Protein AF-A0A3M0ZIG7-F1 (afdb_monomer_lite)

pLDDT: mean 79.19, std 16.39, range [34.09, 94.62]

Foldseek 3Di:
DDFPDDDPDLDFCLCVDPPDDWDWDWFFDCQKIFIDINLHTRGMDRHGDDDDPDDDDDQWDPPPPIDGNPDDDDDDDDDPHGDDSVVSNVSSVVVVVPPPPPPPVPPDDDDDDDPPPQAALRLVSPPDLALVSLVQLACCQVVNDPGVVCLSSDQVADPRRHNVSSVLSVCVNVPHDHHGDRPSD

Structure (mmCIF, N/CA/C/O backbone):
data_AF-A0A3M0ZIG7-F1
#
_entry.id   AF-A0A3M0ZIG7-F1
#
loop_
_atom_site.group_PDB
_atom_site.id
_atom_site.type_symbol
_atom_site.label_atom_id
_atom_site.label_alt_id
_atom_site.label_comp_id
_atom_site.label_asym_id
_atom_site.label_entity_id
_atom_site.label_seq_id
_atom_site.pdbx_PDB_ins_code
_atom_site.Cartn_x
_atom_site.Cartn_y
_atom_site.Cartn_z
_atom_site.occupancy
_atom_site.B_iso_or_equiv
_atom_site.auth_seq_id
_atom_site.auth_comp_id
_atom_site.auth_asym_id
_atom_site.auth_atom_id
_atom_site.pdbx_PDB_model_num
ATOM 1 N N . MET A 1 1 ? 12.492 3.182 -18.350 1.00 43.75 1 MET A N 1
ATOM 2 C CA . MET A 1 1 ? 13.612 3.215 -17.385 1.00 43.75 1 MET A CA 1
ATOM 3 C C . MET A 1 1 ? 14.474 1.987 -17.621 1.00 43.75 1 MET A C 1
ATOM 5 O O . MET A 1 1 ? 13.914 0.906 -17.740 1.00 43.75 1 MET A O 1
ATOM 9 N N . GLY A 1 2 ? 15.786 2.149 -17.800 1.00 42.22 2 GLY A N 1
ATOM 10 C CA . GLY A 1 2 ? 16.712 1.053 -18.097 1.00 42.22 2 GLY A CA 1
ATOM 11 C C . GLY A 1 2 ? 17.846 1.037 -17.080 1.00 42.22 2 GLY A C 1
ATOM 12 O O . GLY A 1 2 ? 18.428 2.078 -16.788 1.00 42.22 2 GLY A O 1
ATOM 13 N N . VAL A 1 3 ? 18.137 -0.130 -16.5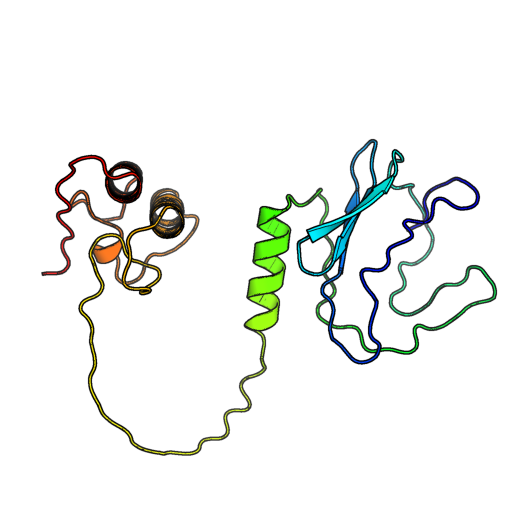15 1.00 47.41 3 VAL A N 1
ATOM 14 C CA . VAL A 1 3 ? 19.322 -0.344 -15.680 1.00 47.41 3 VAL A CA 1
ATOM 15 C C . VAL A 1 3 ? 20.526 -0.599 -16.591 1.00 47.41 3 VAL A C 1
ATOM 17 O O . VAL A 1 3 ? 20.465 -1.425 -17.499 1.00 47.41 3 VAL A O 1
ATOM 20 N N . ASN A 1 4 ? 21.617 0.141 -16.385 1.00 36.69 4 ASN A N 1
ATOM 21 C CA . ASN A 1 4 ? 22.829 0.026 -17.196 1.00 36.69 4 ASN A CA 1
ATOM 22 C C . ASN A 1 4 ? 23.580 -1.280 -16.869 1.00 36.69 4 ASN A C 1
ATOM 24 O O . ASN A 1 4 ? 24.136 -1.437 -15.778 1.00 36.69 4 ASN A O 1
ATOM 28 N N . GLY A 1 5 ? 23.594 -2.207 -17.830 1.00 44.66 5 GLY A N 1
ATOM 29 C CA . GLY A 1 5 ? 24.304 -3.489 -17.784 1.00 44.66 5 GLY A CA 1
ATOM 30 C C . GLY A 1 5 ? 23.528 -4.556 -18.559 1.00 44.66 5 GLY A C 1
ATOM 31 O O . GLY A 1 5 ? 22.351 -4.761 -18.288 1.00 44.66 5 GLY A O 1
ATOM 32 N N . TRP A 1 6 ? 24.168 -5.191 -19.542 1.00 46.41 6 TRP A N 1
ATOM 33 C CA . TRP A 1 6 ? 23.586 -6.089 -20.553 1.00 46.41 6 TRP A CA 1
ATOM 34 C C . TRP A 1 6 ? 22.864 -7.328 -19.970 1.00 46.41 6 TRP A C 1
ATOM 36 O O . TRP A 1 6 ? 23.381 -8.435 -20.032 1.00 46.41 6 TRP A O 1
ATOM 46 N N . ALA A 1 7 ? 21.641 -7.117 -19.468 1.00 55.12 7 ALA A N 1
ATOM 47 C CA . ALA A 1 7 ? 20.722 -8.052 -18.805 1.00 55.12 7 ALA A CA 1
ATOM 48 C C . ALA A 1 7 ? 20.971 -8.267 -17.299 1.00 55.12 7 ALA A C 1
ATOM 50 O O . ALA A 1 7 ? 21.637 -9.203 -16.867 1.00 55.12 7 ALA A O 1
ATOM 51 N N . THR A 1 8 ? 20.326 -7.437 -16.472 1.00 57.31 8 THR A N 1
ATOM 52 C CA . THR A 1 8 ? 19.912 -7.861 -15.124 1.00 57.31 8 THR A CA 1
ATOM 53 C C . THR A 1 8 ? 18.405 -8.060 -15.143 1.00 57.31 8 THR A C 1
ATOM 55 O O . THR A 1 8 ? 17.632 -7.123 -14.982 1.00 57.31 8 THR A O 1
ATOM 58 N N . ASN A 1 9 ? 18.001 -9.295 -15.432 1.00 65.00 9 ASN A N 1
ATOM 59 C CA . ASN A 1 9 ? 16.602 -9.694 -15.427 1.00 65.00 9 ASN A CA 1
ATOM 60 C C . ASN A 1 9 ? 16.242 -10.174 -14.023 1.00 65.00 9 ASN A C 1
ATOM 62 O O . ASN A 1 9 ? 16.934 -11.024 -13.464 1.00 65.00 9 ASN A O 1
ATOM 66 N N . ILE A 1 10 ? 15.140 -9.671 -13.476 1.00 70.44 10 ILE A N 1
ATOM 67 C CA . ILE A 1 10 ? 14.471 -10.354 -12.372 1.00 70.44 10 ILE A CA 1
ATOM 68 C C . ILE A 1 10 ? 13.589 -11.417 -13.023 1.00 70.44 10 ILE A C 1
ATOM 70 O O . ILE A 1 10 ? 12.552 -11.096 -13.597 1.00 70.44 10 ILE A O 1
ATOM 74 N N . ILE A 1 11 ? 14.047 -12.669 -13.010 1.00 76.25 11 ILE A N 1
ATOM 75 C CA . ILE A 1 11 ? 13.269 -13.809 -13.503 1.00 76.25 11 ILE A CA 1
ATOM 76 C C . ILE A 1 11 ? 12.470 -14.352 -12.325 1.00 76.25 11 ILE A C 1
ATOM 78 O O . ILE A 1 11 ? 13.036 -14.650 -11.276 1.00 76.25 11 ILE A O 1
ATOM 82 N N . THR A 1 12 ? 11.158 -14.475 -12.494 1.00 76.44 12 THR A N 1
ATOM 83 C CA . THR A 1 12 ? 10.262 -15.004 -11.469 1.00 76.44 12 THR A CA 1
ATOM 84 C C . THR A 1 12 ? 9.206 -15.901 -12.099 1.00 76.44 12 THR A C 1
ATOM 86 O O . THR A 1 12 ? 8.770 -15.661 -13.224 1.00 76.44 12 THR A O 1
ATOM 89 N N . SER A 1 13 ? 8.786 -16.931 -11.368 1.00 77.69 13 SER A N 1
ATOM 90 C CA . SER A 1 13 ? 7.649 -17.781 -11.725 1.00 77.69 13 SER A CA 1
ATOM 91 C C . SER A 1 13 ? 6.315 -17.233 -11.207 1.00 77.69 13 SER A C 1
ATOM 93 O O . SER A 1 13 ? 5.305 -17.918 -11.314 1.00 77.69 13 SER A O 1
ATOM 95 N N . ALA A 1 14 ? 6.296 -16.026 -10.626 1.00 77.50 14 ALA A N 1
ATOM 96 C CA . ALA A 1 14 ? 5.091 -15.424 -10.052 1.00 77.50 14 ALA A CA 1
ATOM 97 C C . ALA A 1 14 ? 3.966 -15.203 -11.086 1.00 77.50 14 ALA A C 1
ATOM 99 O O . ALA A 1 14 ? 2.792 -15.245 -10.739 1.00 77.50 14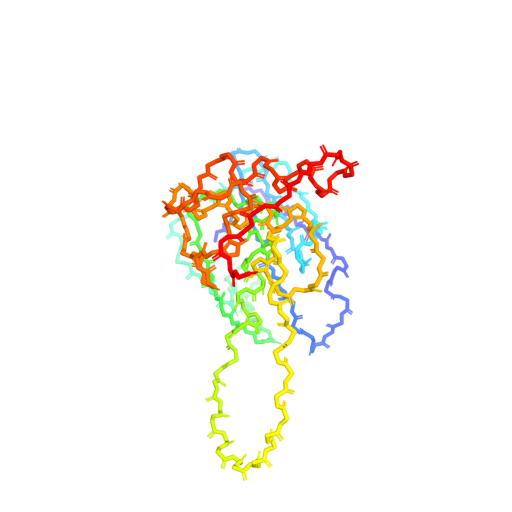 ALA A O 1
ATOM 100 N N . PHE A 1 15 ? 4.311 -15.067 -12.369 1.00 79.00 15 PHE A N 1
ATOM 101 C CA . PHE A 1 15 ? 3.360 -14.957 -13.482 1.00 79.00 15 PHE A CA 1
ATOM 102 C C . PHE A 1 15 ? 3.052 -16.329 -14.101 1.00 79.00 15 PHE A C 1
ATOM 104 O O . PHE A 1 15 ? 3.269 -16.551 -15.291 1.00 79.00 15 PHE A O 1
ATOM 111 N N . ALA A 1 16 ? 2.620 -17.286 -13.280 1.00 73.25 16 ALA A N 1
ATOM 112 C CA . ALA A 1 16 ? 2.474 -18.680 -13.706 1.00 73.25 16 ALA A CA 1
ATOM 113 C C . ALA A 1 16 ? 1.282 -18.928 -14.651 1.00 73.25 16 ALA A C 1
ATOM 115 O O . ALA A 1 16 ? 1.302 -19.900 -15.407 1.00 73.25 16 ALA A O 1
ATOM 116 N N . THR A 1 17 ? 0.259 -18.065 -14.625 1.00 86.44 17 THR A N 1
ATOM 117 C CA . THR A 1 17 ? -1.024 -18.315 -15.296 1.00 86.44 17 THR A CA 1
ATOM 118 C C . THR A 1 17 ? -1.448 -17.120 -16.144 1.00 86.44 17 THR A C 1
ATOM 120 O O . THR A 1 17 ? -1.618 -16.011 -15.646 1.00 86.44 17 THR A O 1
ATOM 123 N N . ALA A 1 18 ? -1.663 -17.343 -17.441 1.00 84.62 18 ALA A N 1
ATOM 124 C CA . ALA A 1 18 ? -2.194 -16.314 -18.332 1.00 84.62 18 ALA A CA 1
ATOM 125 C C . ALA A 1 18 ? -3.681 -16.029 -18.046 1.00 84.62 18 ALA A C 1
ATOM 127 O O . ALA A 1 18 ? -4.437 -16.932 -17.693 1.00 84.62 18 ALA A O 1
ATOM 128 N N . GLY A 1 19 ? -4.105 -14.778 -18.248 1.00 85.62 19 GLY A N 1
ATOM 129 C CA . GLY A 1 19 ? -5.506 -14.361 -18.105 1.00 85.62 19 GLY A CA 1
ATOM 130 C C . GLY A 1 19 ? -5.939 -13.985 -16.685 1.00 85.62 19 GLY A C 1
ATOM 131 O O . GLY A 1 19 ? -7.109 -13.669 -16.488 1.00 85.62 19 GLY A O 1
ATOM 132 N N . LEU A 1 20 ? -5.024 -13.990 -15.711 1.00 89.81 20 LEU A N 1
ATOM 133 C CA . LEU A 1 20 ? -5.265 -13.450 -14.373 1.00 89.81 20 LEU A CA 1
ATOM 134 C C . LEU A 1 20 ? -4.723 -12.023 -14.255 1.00 89.81 20 LEU A C 1
ATOM 136 O O . LEU A 1 20 ? -3.725 -11.672 -14.889 1.00 89.81 20 LEU A O 1
ATOM 140 N N . TRP A 1 21 ? -5.382 -11.215 -13.426 1.00 89.62 21 TRP A N 1
ATOM 141 C CA . TRP A 1 21 ? -4.850 -9.927 -12.998 1.00 89.62 21 TRP A CA 1
ATOM 142 C C . TRP A 1 21 ? -3.779 -10.141 -11.937 1.00 89.62 21 TRP A C 1
ATOM 144 O O . TRP A 1 21 ? -3.981 -10.903 -10.995 1.00 89.62 21 TRP A O 1
ATOM 154 N N . TYR A 1 22 ? -2.663 -9.442 -12.105 1.00 90.75 22 TYR A N 1
ATOM 155 C CA . TYR A 1 22 ? -1.559 -9.415 -11.158 1.00 90.75 22 TYR A CA 1
ATOM 156 C C . TYR A 1 22 ? -1.256 -7.969 -10.815 1.00 90.75 22 TYR A C 1
ATOM 158 O O . TYR A 1 22 ? -1.108 -7.138 -11.715 1.00 90.75 22 TYR A O 1
ATOM 166 N N . HIS A 1 23 ? -1.090 -7.679 -9.531 1.00 92.19 23 HIS A N 1
ATOM 167 C CA . HIS A 1 23 ? -0.502 -6.414 -9.129 1.00 92.19 23 HIS A CA 1
ATOM 168 C C . HIS A 1 23 ? 1.022 -6.525 -9.201 1.00 92.19 23 HIS A C 1
ATOM 170 O O . HIS A 1 23 ? 1.618 -7.419 -8.598 1.00 92.19 23 HIS A O 1
ATOM 176 N N . VAL A 1 24 ? 1.673 -5.584 -9.887 1.00 92.56 24 VAL A N 1
ATOM 177 C CA . VAL A 1 24 ? 3.129 -5.576 -10.062 1.00 92.56 24 VAL A CA 1
ATOM 178 C C . VAL A 1 24 ? 3.711 -4.251 -9.594 1.00 92.56 24 VAL A C 1
ATOM 180 O O . VAL A 1 24 ? 3.347 -3.198 -10.108 1.00 92.56 24 VAL A O 1
ATOM 183 N N . ALA A 1 25 ? 4.679 -4.306 -8.677 1.00 93.38 25 ALA A N 1
ATOM 184 C CA . ALA A 1 25 ? 5.431 -3.132 -8.242 1.00 93.38 25 ALA A CA 1
ATOM 185 C C . ALA A 1 25 ? 6.940 -3.336 -8.405 1.00 93.38 25 ALA A C 1
ATOM 187 O O . ALA A 1 25 ? 7.506 -4.345 -7.983 1.00 93.38 25 ALA A O 1
ATOM 188 N N . LEU A 1 26 ? 7.603 -2.338 -8.989 1.00 92.44 26 LEU A N 1
ATOM 189 C CA . LEU A 1 26 ? 9.058 -2.235 -9.040 1.00 92.44 26 LEU A CA 1
ATOM 190 C C . LEU A 1 26 ? 9.510 -1.127 -8.092 1.00 92.44 26 LEU A C 1
ATOM 192 O O . LEU A 1 26 ? 9.154 0.034 -8.275 1.00 92.44 26 LEU A O 1
ATOM 196 N N . VAL A 1 27 ? 10.321 -1.485 -7.101 1.00 93.31 27 VAL A N 1
ATOM 197 C CA . VAL A 1 27 ? 10.840 -0.554 -6.096 1.00 93.31 27 VAL A CA 1
ATOM 198 C C . VAL A 1 27 ? 12.339 -0.396 -6.285 1.00 93.31 27 VAL A C 1
ATOM 200 O O . VAL A 1 27 ? 13.097 -1.357 -6.152 1.00 93.31 27 VAL A O 1
ATOM 203 N N . GLY A 1 28 ? 12.765 0.821 -6.612 1.00 91.06 28 GLY A N 1
ATOM 204 C CA . GLY A 1 28 ? 14.168 1.179 -6.783 1.00 91.06 28 GLY A CA 1
ATOM 205 C C . GLY A 1 28 ? 14.725 1.929 -5.578 1.00 91.06 28 GLY A C 1
ATOM 206 O O . GLY A 1 28 ? 14.094 2.850 -5.070 1.00 91.06 28 GLY A O 1
ATOM 207 N N . SER A 1 29 ? 15.935 1.570 -5.161 1.00 85.38 29 SER A N 1
ATOM 208 C CA . SER A 1 29 ? 16.752 2.312 -4.203 1.00 85.38 29 SER A CA 1
ATOM 209 C C . SER A 1 29 ? 18.089 2.719 -4.838 1.00 85.38 29 SER A C 1
ATOM 211 O O . SER A 1 29 ? 18.367 2.422 -6.003 1.00 85.38 29 SER A O 1
ATOM 213 N N . ALA A 1 30 ? 18.950 3.376 -4.057 1.00 85.00 30 ALA A N 1
ATOM 214 C CA . ALA A 1 30 ? 20.297 3.742 -4.489 1.00 85.00 30 ALA A CA 1
ATOM 215 C C . ALA A 1 30 ? 21.196 2.531 -4.804 1.00 85.00 30 ALA A C 1
ATOM 217 O O . ALA A 1 30 ? 22.240 2.701 -5.427 1.00 85.00 30 ALA A O 1
ATOM 218 N N . THR A 1 31 ? 20.829 1.321 -4.370 1.00 86.38 31 THR A N 1
ATOM 219 C CA . THR A 1 31 ? 21.665 0.120 -4.527 1.00 86.38 31 THR A CA 1
ATOM 220 C C . THR A 1 31 ? 20.907 -1.113 -4.998 1.00 86.38 31 THR A C 1
ATOM 222 O O . THR A 1 31 ? 21.547 -2.080 -5.403 1.00 86.38 31 THR A O 1
ATOM 225 N N . THR A 1 32 ? 19.574 -1.109 -4.971 1.00 88.94 32 THR A N 1
ATOM 226 C CA . THR A 1 32 ? 18.761 -2.289 -5.289 1.00 88.94 32 THR A CA 1
ATOM 227 C C . THR A 1 32 ? 17.530 -1.954 -6.121 1.00 88.94 32 THR A C 1
ATOM 229 O O . THR A 1 32 ? 16.966 -0.868 -6.015 1.00 88.94 32 THR A O 1
ATOM 232 N N . VAL A 1 33 ? 17.077 -2.929 -6.909 1.00 90.31 33 VAL A N 1
ATOM 233 C CA . VAL A 1 33 ? 15.741 -2.941 -7.518 1.00 90.31 33 VAL A CA 1
ATOM 234 C C . VAL A 1 33 ? 15.038 -4.211 -7.072 1.00 90.31 33 VAL A C 1
ATOM 236 O O . VAL A 1 33 ? 15.595 -5.302 -7.200 1.00 90.31 33 VAL A O 1
ATOM 239 N N . GLN A 1 34 ? 13.827 -4.070 -6.551 1.00 91.56 34 GLN A N 1
ATOM 240 C CA . GLN A 1 34 ? 12.987 -5.153 -6.054 1.00 91.56 34 GLN A CA 1
ATOM 241 C C . GLN A 1 34 ? 11.708 -5.245 -6.886 1.00 91.56 34 GLN A C 1
ATOM 243 O O . GLN A 1 34 ? 11.121 -4.223 -7.232 1.00 91.56 34 GLN A O 1
ATOM 248 N N . LEU A 1 35 ? 11.282 -6.468 -7.190 1.00 91.94 35 LEU A N 1
ATOM 249 C CA . LEU A 1 35 ? 10.020 -6.775 -7.855 1.00 91.94 35 LEU A CA 1
ATOM 250 C C . LEU A 1 35 ? 9.071 -7.400 -6.840 1.00 91.94 35 LEU A C 1
ATOM 252 O O . LEU A 1 35 ? 9.405 -8.417 -6.231 1.00 91.94 35 LEU A O 1
ATOM 256 N N . TYR A 1 36 ? 7.883 -6.829 -6.718 1.00 91.06 36 TYR A N 1
ATOM 257 C CA . TYR A 1 36 ? 6.782 -7.370 -5.941 1.00 91.06 36 TYR A CA 1
ATOM 258 C C . TYR A 1 36 ? 5.657 -7.793 -6.882 1.00 91.06 36 TYR A C 1
ATOM 260 O O . TYR A 1 36 ? 5.320 -7.052 -7.807 1.00 91.06 36 TYR A O 1
ATOM 268 N N . VAL A 1 37 ? 5.082 -8.967 -6.630 1.00 92.06 37 VAL A N 1
ATOM 269 C CA . VAL A 1 37 ? 3.893 -9.482 -7.321 1.00 92.06 37 VAL A CA 1
ATOM 270 C C . VAL A 1 37 ? 2.856 -9.815 -6.258 1.00 92.06 37 VAL A C 1
ATOM 272 O O . VAL A 1 37 ? 3.180 -10.490 -5.282 1.00 92.06 37 VAL A O 1
ATOM 275 N N . ASP A 1 38 ? 1.655 -9.256 -6.396 1.00 90.75 38 ASP A N 1
ATOM 276 C CA . ASP A 1 38 ? 0.550 -9.377 -5.433 1.00 90.75 38 ASP A CA 1
ATOM 277 C C . ASP A 1 38 ? 0.970 -9.053 -3.985 1.00 90.75 38 ASP A C 1
ATOM 279 O O . ASP A 1 38 ? 0.557 -9.681 -3.014 1.00 90.75 38 ASP A O 1
ATOM 283 N N . GLY A 1 39 ? 1.858 -8.063 -3.844 1.00 88.69 39 GLY A N 1
ATOM 284 C CA . GLY A 1 39 ? 2.363 -7.573 -2.558 1.00 88.69 39 GLY A CA 1
ATOM 285 C C . GLY A 1 39 ? 3.519 -8.385 -1.963 1.00 88.69 39 GLY A C 1
ATOM 286 O O . GLY A 1 39 ? 4.165 -7.916 -1.027 1.00 88.69 39 GLY A O 1
ATOM 287 N N . ALA A 1 40 ? 3.850 -9.553 -2.519 1.00 89.50 40 ALA A N 1
ATOM 288 C CA . ALA A 1 40 ? 4.971 -10.378 -2.074 1.00 89.50 40 ALA A CA 1
ATOM 289 C C . ALA A 1 40 ? 6.243 -10.100 -2.891 1.00 89.50 40 ALA A C 1
ATOM 291 O O . ALA A 1 40 ? 6.185 -9.904 -4.105 1.00 89.50 40 ALA A O 1
ATOM 292 N N . LEU A 1 41 ? 7.415 -10.110 -2.242 1.00 90.94 41 LEU A N 1
ATOM 293 C CA . LEU A 1 41 ? 8.702 -9.948 -2.926 1.00 90.94 41 LEU A CA 1
ATOM 294 C C . LEU A 1 41 ? 8.969 -11.161 -3.831 1.00 90.94 41 LEU A C 1
ATOM 296 O O . LEU A 1 41 ? 9.233 -12.260 -3.351 1.00 90.94 41 LEU A O 1
ATOM 300 N N . ALA A 1 42 ? 8.943 -10.941 -5.142 1.00 90.75 42 ALA A N 1
ATOM 301 C CA . ALA A 1 42 ? 9.138 -11.968 -6.160 1.00 90.75 42 ALA A CA 1
ATOM 302 C C . ALA A 1 42 ? 10.601 -12.085 -6.621 1.00 90.75 42 ALA A C 1
ATOM 304 O O . ALA A 1 42 ? 10.991 -13.111 -7.179 1.00 90.75 42 ALA A O 1
ATOM 305 N N . GLY A 1 43 ? 11.413 -11.045 -6.408 1.00 89.00 43 GLY A N 1
ATOM 306 C CA . GLY A 1 43 ? 12.842 -11.064 -6.713 1.00 89.00 43 GLY A CA 1
ATOM 307 C C . GLY A 1 43 ? 13.522 -9.709 -6.525 1.00 89.00 43 GLY A C 1
ATOM 308 O O . GLY A 1 43 ? 12.867 -8.686 -6.328 1.00 89.00 43 GLY A O 1
ATOM 309 N N . SER A 1 44 ? 14.855 -9.690 -6.572 1.00 90.38 44 SER A N 1
ATOM 310 C CA . SER A 1 44 ? 15.632 -8.454 -6.434 1.00 90.38 44 SER A CA 1
ATOM 311 C C . SER A 1 44 ? 16.974 -8.513 -7.159 1.00 90.38 44 SER A C 1
ATOM 313 O O . SER A 1 44 ? 17.496 -9.588 -7.451 1.00 90.38 44 SER A O 1
ATOM 315 N N . THR A 1 45 ? 17.543 -7.341 -7.434 1.00 89.12 45 THR A N 1
ATOM 316 C CA . THR A 1 45 ? 18.909 -7.180 -7.942 1.00 89.12 45 THR A CA 1
ATOM 317 C C .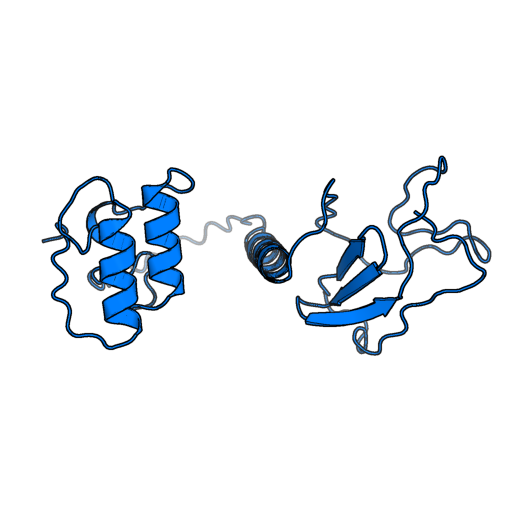 THR A 1 45 ? 19.679 -6.187 -7.079 1.00 89.12 45 THR A C 1
ATOM 319 O O . THR A 1 45 ? 19.102 -5.244 -6.538 1.00 89.12 45 THR A O 1
ATOM 322 N N . GLY A 1 46 ? 20.997 -6.371 -6.984 1.00 87.44 46 GLY A N 1
ATOM 323 C CA . GLY A 1 46 ? 21.919 -5.446 -6.316 1.00 87.44 46 GLY A CA 1
ATOM 324 C C . GLY A 1 46 ? 22.371 -4.287 -7.207 1.00 87.44 46 GLY A C 1
ATOM 325 O O . GLY A 1 46 ? 23.565 -3.999 -7.270 1.00 87.44 46 GLY A O 1
ATOM 326 N N . ARG A 1 47 ? 21.456 -3.682 -7.974 1.00 80.31 47 ARG A N 1
ATOM 327 C CA . ARG A 1 47 ? 21.743 -2.513 -8.819 1.00 80.31 47 ARG A CA 1
ATOM 328 C C . ARG A 1 47 ? 20.761 -1.386 -8.551 1.00 80.31 47 ARG A C 1
ATOM 330 O O . ARG A 1 47 ? 19.599 -1.637 -8.266 1.00 80.31 47 ARG A O 1
ATOM 337 N N . ALA A 1 48 ? 21.234 -0.154 -8.706 1.00 81.69 48 ALA A N 1
ATOM 338 C CA . ALA A 1 48 ? 20.401 1.041 -8.680 1.00 81.69 48 ALA A CA 1
ATOM 339 C C . ALA A 1 48 ? 19.600 1.203 -9.982 1.00 81.69 48 ALA A C 1
ATOM 341 O O . ALA A 1 48 ? 20.023 0.741 -11.048 1.00 81.69 48 ALA A O 1
ATOM 342 N N . VAL A 1 49 ? 18.489 1.939 -9.912 1.00 79.19 49 VAL A N 1
ATOM 343 C CA . VAL A 1 49 ? 17.775 2.400 -11.111 1.00 79.19 49 VAL A CA 1
ATOM 344 C C . VAL A 1 49 ? 18.647 3.415 -11.855 1.00 79.19 49 VAL A C 1
ATOM 346 O O . VAL A 1 49 ? 19.094 4.405 -11.282 1.00 79.19 49 VAL A O 1
ATOM 349 N N . GLY A 1 50 ? 18.906 3.160 -13.139 1.00 75.94 50 GLY A N 1
ATOM 350 C CA . GLY A 1 50 ? 19.646 4.081 -14.002 1.00 75.94 50 GLY A CA 1
ATOM 351 C C . GLY A 1 50 ? 18.783 5.250 -14.481 1.00 75.94 50 GLY A C 1
ATOM 352 O O . GLY A 1 50 ? 17.565 5.124 -14.624 1.00 75.94 50 GLY A O 1
ATOM 353 N N . THR A 1 51 ? 19.417 6.382 -14.779 1.00 79.94 51 THR A N 1
ATOM 354 C CA . THR A 1 51 ? 18.752 7.520 -15.422 1.00 79.94 51 THR A CA 1
ATOM 355 C C . THR A 1 51 ? 18.647 7.303 -16.932 1.00 79.94 51 THR A C 1
ATOM 357 O O . THR A 1 51 ? 19.495 6.664 -17.556 1.00 79.94 51 THR A O 1
ATOM 360 N N . SER A 1 52 ? 17.581 7.819 -17.541 1.00 81.06 52 SER A N 1
ATOM 361 C CA . SER A 1 52 ? 17.382 7.776 -18.990 1.00 81.06 52 SER A CA 1
ATOM 362 C C . SER A 1 52 ? 16.575 8.989 -19.437 1.00 81.06 52 SER A C 1
ATOM 364 O O . SER A 1 52 ? 15.608 9.356 -18.778 1.00 81.06 52 SER A O 1
ATOM 366 N N . SER A 1 53 ? 16.959 9.587 -20.564 1.00 85.38 53 SER A N 1
ATOM 367 C CA . SER A 1 53 ? 16.197 10.640 -21.247 1.00 85.38 53 SER A CA 1
ATOM 368 C C . SER A 1 53 ? 15.197 10.085 -22.268 1.00 85.38 53 SER A C 1
ATOM 370 O O . SER A 1 53 ? 14.505 10.850 -22.938 1.00 85.38 53 SER A O 1
ATOM 372 N N . ALA A 1 54 ? 15.127 8.759 -22.423 1.00 84.06 54 ALA A N 1
ATOM 373 C CA . ALA A 1 54 ? 14.186 8.135 -23.339 1.00 84.06 54 ALA A CA 1
ATOM 374 C C . ALA A 1 54 ? 12.737 8.338 -22.851 1.00 84.06 54 ALA A C 1
ATOM 376 O O . ALA A 1 54 ? 12.495 8.289 -21.641 1.00 84.06 54 ALA A O 1
ATOM 377 N N . PRO A 1 55 ? 11.761 8.495 -23.767 1.00 85.25 55 PRO A N 1
ATOM 378 C CA . PRO A 1 55 ? 10.355 8.588 -23.396 1.00 85.25 55 PRO A CA 1
ATOM 379 C C . PRO A 1 55 ? 9.913 7.400 -22.535 1.00 85.25 55 PRO A C 1
ATOM 381 O O . PRO A 1 55 ? 10.227 6.247 -22.852 1.00 85.25 55 PRO A O 1
ATOM 384 N N . PHE A 1 56 ? 9.159 7.676 -21.469 1.00 84.88 56 PHE A N 1
ATOM 385 C CA . PHE A 1 56 ? 8.494 6.634 -20.692 1.00 84.88 56 PHE A CA 1
ATOM 386 C C . PHE A 1 56 ? 7.381 6.003 -21.532 1.00 84.88 56 PHE A C 1
ATOM 388 O O . PHE A 1 56 ? 6.636 6.699 -22.221 1.00 84.88 56 PHE A O 1
ATOM 395 N N . ARG A 1 57 ? 7.304 4.673 -21.519 1.00 87.00 57 ARG A N 1
ATOM 396 C CA . ARG A 1 57 ? 6.368 3.892 -22.332 1.00 87.00 57 ARG A CA 1
ATOM 397 C C . ARG A 1 57 ? 5.750 2.812 -21.462 1.00 87.00 57 ARG A C 1
ATOM 399 O O . ARG A 1 57 ? 6.449 2.201 -20.657 1.00 87.00 57 ARG A O 1
ATOM 406 N N . ILE A 1 58 ? 4.463 2.570 -21.672 1.00 90.31 58 ILE A N 1
ATOM 407 C CA . ILE A 1 58 ? 3.682 1.517 -21.022 1.00 90.31 58 ILE A CA 1
ATOM 408 C C . ILE A 1 58 ? 3.214 0.560 -22.121 1.00 90.31 58 ILE A C 1
ATOM 410 O O . ILE A 1 58 ? 2.869 1.001 -23.217 1.00 90.31 58 ILE A O 1
ATOM 414 N N . GLY A 1 59 ? 3.252 -0.747 -21.856 1.00 90.44 59 GLY A N 1
ATOM 415 C CA . GLY A 1 59 ? 2.753 -1.765 -22.786 1.00 90.44 59 GLY A CA 1
ATOM 416 C C . GLY A 1 59 ? 3.595 -1.981 -24.049 1.00 90.44 59 GLY A C 1
ATOM 417 O O . GLY A 1 59 ? 3.172 -2.713 -24.938 1.00 90.44 59 GLY A O 1
ATOM 418 N N . MET A 1 60 ? 4.784 -1.382 -24.157 1.00 86.19 60 MET A N 1
ATOM 419 C CA . MET A 1 60 ? 5.721 -1.653 -25.250 1.00 86.19 60 MET A CA 1
ATOM 420 C C . MET A 1 60 ? 7.173 -1.422 -24.829 1.00 86.19 60 MET A C 1
ATOM 422 O O . MET A 1 60 ? 7.466 -0.566 -23.992 1.00 86.19 60 MET A O 1
ATOM 426 N N . THR A 1 61 ? 8.095 -2.128 -25.475 1.00 80.94 61 THR A N 1
ATOM 427 C CA . THR A 1 61 ? 9.535 -1.845 -25.421 1.00 80.94 61 THR A CA 1
ATOM 428 C C . THR A 1 61 ? 10.046 -1.488 -26.811 1.00 80.94 61 THR A C 1
ATOM 430 O O . THR A 1 61 ? 9.459 -1.905 -27.798 1.00 80.94 61 THR A O 1
ATOM 433 N N . THR A 1 62 ? 11.129 -0.714 -26.912 1.00 76.88 62 THR A N 1
ATOM 434 C CA . THR A 1 62 ? 11.883 -0.515 -28.168 1.00 76.88 62 THR A CA 1
ATOM 435 C C . THR A 1 62 ? 13.137 -1.389 -28.230 1.00 76.88 62 THR A C 1
ATOM 437 O O . THR A 1 62 ? 13.784 -1.474 -29.270 1.00 76.88 62 THR A O 1
ATOM 440 N N . ASN A 1 63 ? 13.489 -2.040 -27.118 1.00 69.12 63 ASN A N 1
ATOM 441 C CA . ASN A 1 63 ? 14.577 -3.010 -27.068 1.00 69.12 63 ASN A CA 1
ATOM 442 C C . ASN A 1 63 ? 14.119 -4.339 -27.688 1.00 69.12 63 ASN A C 1
ATOM 444 O O . ASN A 1 63 ? 12.925 -4.629 -27.723 1.00 69.12 63 ASN A O 1
ATOM 448 N N . TYR A 1 64 ? 15.067 -5.152 -28.162 1.00 67.06 64 TYR A N 1
ATOM 449 C CA . TYR A 1 64 ? 14.809 -6.500 -28.694 1.00 67.06 64 TYR A CA 1
ATOM 450 C C . TYR A 1 64 ? 13.744 -6.568 -29.807 1.00 67.06 64 TYR A C 1
ATOM 452 O O . TYR A 1 64 ? 12.954 -7.505 -29.860 1.00 67.06 64 TYR A O 1
ATOM 460 N N . GLY A 1 65 ? 13.715 -5.580 -30.706 1.00 70.88 65 GLY A N 1
ATOM 461 C CA . GLY A 1 65 ? 12.839 -5.614 -31.884 1.00 70.88 65 GLY A CA 1
ATOM 462 C C . GLY A 1 65 ? 11.433 -5.047 -31.681 1.00 70.88 65 GLY A C 1
ATOM 463 O O . GLY A 1 65 ? 10.629 -5.124 -32.601 1.00 70.88 65 GLY A O 1
ATOM 464 N N . GLY A 1 66 ? 11.143 -4.420 -30.537 1.00 69.75 66 GLY A N 1
ATOM 465 C CA . GLY A 1 66 ? 9.972 -3.550 -30.436 1.00 69.75 66 GLY A CA 1
ATOM 466 C C . GLY A 1 66 ? 8.656 -4.268 -30.126 1.00 69.75 66 GLY A C 1
ATOM 467 O O . GLY A 1 66 ? 7.687 -4.100 -30.862 1.00 69.75 66 GLY A O 1
ATOM 468 N N . THR A 1 67 ? 8.604 -5.101 -29.086 1.00 81.62 67 THR A N 1
ATOM 469 C CA . THR A 1 67 ? 7.411 -5.907 -28.784 1.00 81.62 67 THR A CA 1
ATOM 470 C C . THR A 1 67 ? 6.387 -5.156 -27.930 1.00 81.62 67 THR A C 1
ATOM 472 O O . THR A 1 67 ? 6.724 -4.502 -26.937 1.00 81.62 67 THR A O 1
ATOM 475 N N . ALA A 1 68 ? 5.115 -5.262 -28.323 1.00 86.94 68 ALA A N 1
ATOM 476 C CA . ALA A 1 68 ? 3.976 -4.824 -27.523 1.00 86.94 68 ALA A CA 1
ATOM 477 C C . ALA A 1 68 ? 3.597 -5.899 -26.494 1.00 86.94 68 ALA A C 1
ATOM 479 O O . ALA A 1 68 ? 3.775 -7.093 -26.737 1.00 86.94 68 ALA A O 1
ATOM 480 N N . PHE A 1 69 ? 3.067 -5.472 -25.351 1.00 87.62 69 PHE A N 1
ATOM 481 C CA . PHE A 1 69 ? 2.557 -6.358 -24.314 1.00 87.62 69 PHE A CA 1
ATOM 482 C C . PHE A 1 69 ? 1.192 -6.926 -24.738 1.00 87.62 69 PHE A C 1
ATOM 484 O O . PHE A 1 69 ? 0.258 -6.149 -24.942 1.00 87.62 69 PHE A O 1
ATOM 491 N N . PRO A 1 70 ? 1.043 -8.256 -24.878 1.00 87.56 70 PRO A N 1
ATOM 492 C CA . PRO A 1 70 ? -0.204 -8.878 -25.317 1.00 87.56 70 PRO A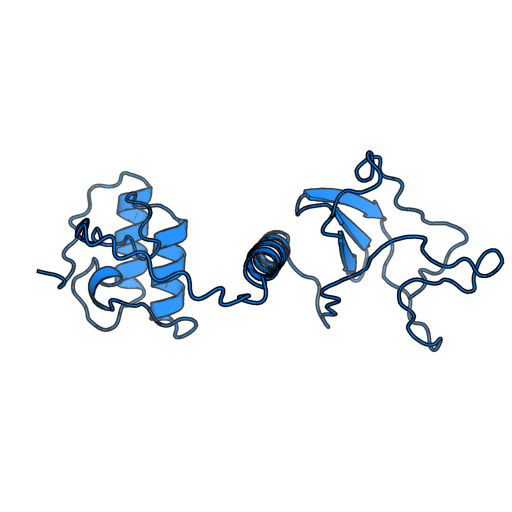 CA 1
ATOM 493 C C . PRO A 1 70 ? -1.155 -9.107 -24.128 1.00 87.56 70 PRO A C 1
ATOM 495 O O . PRO A 1 70 ? -1.541 -10.238 -23.841 1.00 87.56 70 PRO A O 1
ATOM 498 N N . GLY A 1 71 ? -1.500 -8.042 -23.404 1.00 89.25 71 GLY A N 1
ATOM 499 C CA . GLY A 1 71 ? -2.349 -8.107 -22.215 1.00 89.25 71 GLY A CA 1
ATOM 500 C C . GLY A 1 71 ? -2.977 -6.762 -21.858 1.00 89.25 71 GLY A C 1
ATOM 501 O O . GLY A 1 71 ? -2.773 -5.765 -22.550 1.00 89.25 71 GLY A O 1
ATOM 502 N N . LEU A 1 72 ? -3.753 -6.751 -20.775 1.00 91.12 72 LEU A N 1
ATOM 503 C CA . LEU A 1 72 ? -4.375 -5.543 -20.234 1.00 91.12 72 LEU A CA 1
ATOM 504 C C . LEU A 1 72 ? -3.479 -4.926 -19.155 1.00 91.12 72 LEU A C 1
ATOM 506 O O . LEU A 1 72 ? -2.765 -5.637 -18.449 1.00 91.12 72 LEU A O 1
ATOM 510 N N . ILE A 1 73 ? -3.505 -3.599 -19.058 1.00 91.75 73 ILE A N 1
ATOM 511 C CA . ILE A 1 73 ? -2.800 -2.816 -18.040 1.00 91.75 73 ILE A CA 1
ATOM 512 C C . ILE A 1 73 ? -3.811 -1.819 -17.489 1.00 91.75 73 ILE A C 1
ATOM 514 O O . ILE A 1 73 ? -4.496 -1.168 -18.278 1.00 91.75 73 ILE A O 1
ATOM 518 N N . ASP A 1 74 ? -3.875 -1.699 -16.169 1.00 91.69 74 ASP A N 1
ATOM 519 C CA . ASP A 1 74 ? -4.744 -0.751 -15.476 1.00 91.69 74 ASP A CA 1
ATOM 520 C C . ASP A 1 74 ? -4.018 -0.139 -14.264 1.00 91.69 74 ASP A C 1
ATOM 522 O O . ASP A 1 74 ? -2.976 -0.657 -13.852 1.00 91.69 74 ASP A O 1
ATOM 526 N N . ASP A 1 75 ? -4.537 0.981 -13.752 1.00 90.94 75 ASP A N 1
ATOM 527 C CA . ASP A 1 75 ? -4.097 1.670 -12.524 1.00 90.94 75 ASP A CA 1
ATOM 528 C C . ASP A 1 75 ? -2.578 1.912 -12.405 1.00 90.94 75 ASP A C 1
ATOM 530 O O . ASP A 1 75 ? -1.924 1.619 -11.401 1.00 90.94 75 ASP A O 1
ATOM 534 N N . VAL A 1 76 ? -1.977 2.492 -13.449 1.00 91.12 76 VAL A N 1
ATOM 535 C CA . VAL A 1 76 ? -0.534 2.775 -13.458 1.00 91.12 76 VAL A CA 1
ATOM 536 C C . VAL A 1 76 ? -0.193 3.962 -12.555 1.00 91.12 76 VAL A C 1
ATOM 538 O O . VAL A 1 76 ? -0.556 5.103 -12.839 1.00 91.12 76 VAL A O 1
ATOM 541 N N . MET A 1 77 ? 0.600 3.698 -11.515 1.00 92.19 77 MET A N 1
ATOM 542 C CA . MET A 1 77 ? 1.091 4.702 -10.566 1.00 92.19 77 MET A CA 1
ATOM 543 C C . MET A 1 77 ? 2.620 4.832 -10.614 1.00 92.19 77 MET A C 1
ATOM 545 O O . MET A 1 77 ? 3.338 3.862 -10.866 1.00 92.19 77 MET A O 1
ATOM 549 N N . MET A 1 78 ? 3.137 6.035 -10.346 1.00 91.25 78 MET A N 1
ATOM 550 C CA . MET A 1 78 ? 4.575 6.298 -10.225 1.00 91.25 78 MET A CA 1
ATOM 551 C C . MET A 1 78 ? 4.852 7.182 -9.011 1.00 91.25 78 MET A C 1
ATOM 553 O O . MET A 1 78 ? 4.177 8.187 -8.803 1.00 91.25 78 MET A O 1
ATOM 557 N N . PHE A 1 79 ? 5.872 6.814 -8.239 1.00 91.81 79 PHE A N 1
ATOM 558 C CA . PHE A 1 79 ? 6.263 7.494 -7.007 1.00 91.81 79 PHE A CA 1
ATOM 559 C C . PHE A 1 79 ? 7.705 7.995 -7.117 1.00 91.81 79 PHE A C 1
ATOM 561 O O . PHE A 1 79 ? 8.546 7.360 -7.754 1.00 91.81 79 PHE A O 1
ATOM 568 N N . ASP A 1 80 ? 7.996 9.125 -6.478 1.00 92.12 80 ASP A N 1
ATOM 569 C CA . ASP A 1 80 ? 9.329 9.741 -6.406 1.00 92.12 80 ASP A CA 1
ATOM 570 C C . ASP A 1 80 ? 10.204 9.162 -5.279 1.00 92.12 80 ASP A C 1
ATOM 572 O O . ASP A 1 80 ? 11.335 9.598 -5.058 1.00 92.12 80 ASP A O 1
ATOM 576 N N . ARG A 1 81 ? 9.693 8.145 -4.580 1.00 91.12 81 ARG A N 1
ATOM 577 C CA . ARG A 1 81 ? 10.343 7.460 -3.464 1.00 91.12 81 ARG A CA 1
ATOM 578 C C . ARG A 1 81 ? 10.149 5.952 -3.545 1.00 91.12 81 ARG A C 1
ATOM 580 O O . ARG A 1 81 ? 9.209 5.457 -4.165 1.00 91.12 81 ARG A O 1
ATOM 587 N N . ALA A 1 82 ? 11.008 5.221 -2.842 1.00 90.44 82 ALA A N 1
ATOM 588 C CA . ALA A 1 82 ? 10.812 3.795 -2.624 1.00 90.44 82 ALA A CA 1
ATOM 589 C C . ALA A 1 82 ? 9.618 3.567 -1.682 1.00 90.44 82 ALA A C 1
ATOM 591 O O . ALA A 1 82 ? 9.598 4.095 -0.567 1.00 90.44 82 ALA A O 1
ATOM 592 N N . LEU A 1 83 ? 8.635 2.783 -2.129 1.00 91.81 83 LEU A N 1
ATOM 593 C CA . LEU A 1 83 ? 7.540 2.325 -1.276 1.00 91.81 83 LEU A CA 1
ATOM 594 C C . LEU A 1 83 ? 7.989 1.145 -0.412 1.00 91.81 83 LEU A C 1
ATOM 596 O O . LEU A 1 83 ? 8.708 0.254 -0.866 1.00 91.81 83 LEU A O 1
ATOM 600 N N . SER A 1 84 ? 7.533 1.131 0.834 1.00 90.88 84 SER A N 1
ATOM 601 C CA . SER A 1 84 ? 7.666 -0.017 1.727 1.00 90.88 84 SER A CA 1
ATOM 602 C C . SER A 1 84 ? 6.670 -1.129 1.360 1.00 90.88 84 SER A C 1
ATOM 604 O O . SER A 1 84 ? 5.626 -0.847 0.767 1.00 90.88 84 SER A O 1
ATOM 606 N N . PRO A 1 85 ? 6.912 -2.388 1.772 1.00 86.69 85 PRO A N 1
ATOM 607 C CA . PRO A 1 85 ? 5.969 -3.486 1.535 1.00 86.69 85 PRO A CA 1
ATOM 608 C C . PRO A 1 85 ? 4.545 -3.206 2.047 1.00 86.69 85 PRO A C 1
ATOM 610 O O . PRO A 1 85 ? 3.569 -3.605 1.420 1.00 86.69 85 PRO A O 1
ATOM 613 N N . PHE A 1 86 ? 4.411 -2.471 3.156 1.00 85.56 86 PHE A N 1
ATOM 614 C CA . PHE A 1 86 ? 3.111 -2.090 3.718 1.00 85.56 86 PHE A CA 1
ATOM 615 C C . PHE A 1 86 ? 2.363 -1.064 2.858 1.00 85.56 86 PHE A C 1
ATOM 617 O O . PHE A 1 86 ? 1.138 -1.108 2.748 1.00 85.56 86 PHE A O 1
ATOM 624 N N . GLU A 1 87 ? 3.090 -0.142 2.232 1.00 88.69 87 GLU A N 1
ATOM 625 C CA . GLU A 1 87 ? 2.503 0.839 1.316 1.00 88.69 87 GLU A CA 1
ATOM 626 C C . GLU A 1 87 ? 2.075 0.171 0.012 1.00 88.69 87 GLU A C 1
ATOM 628 O O . GLU A 1 87 ? 0.995 0.460 -0.487 1.00 88.69 87 GLU A O 1
ATOM 633 N N . ILE A 1 88 ? 2.857 -0.795 -0.479 1.00 88.44 88 ILE A N 1
ATOM 634 C CA . ILE A 1 88 ? 2.477 -1.624 -1.630 1.00 88.44 88 ILE A CA 1
ATOM 635 C C . ILE A 1 88 ? 1.174 -2.381 -1.336 1.00 88.44 88 ILE A C 1
ATOM 637 O O . ILE A 1 88 ? 0.266 -2.380 -2.161 1.00 88.44 88 ILE A O 1
ATOM 641 N N . ALA A 1 89 ? 1.045 -2.977 -0.147 1.00 86.06 89 ALA A N 1
ATOM 642 C CA . ALA A 1 89 ? -0.189 -3.648 0.261 1.00 86.06 89 ALA A CA 1
ATOM 643 C C . ALA A 1 89 ? -1.394 -2.691 0.320 1.00 86.06 89 ALA A C 1
ATOM 645 O O . ALA A 1 89 ? -2.501 -3.073 -0.052 1.00 86.06 89 ALA A O 1
ATOM 646 N N . SER A 1 90 ? -1.175 -1.442 0.746 1.00 85.81 90 SER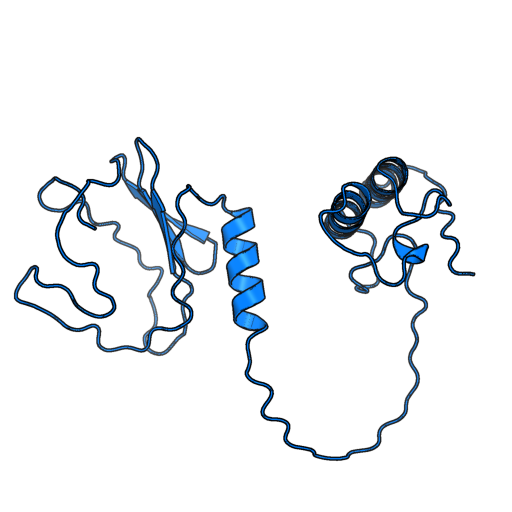 A N 1
ATOM 647 C CA . SER A 1 90 ? -2.226 -0.415 0.766 1.00 85.81 90 SER A CA 1
ATOM 648 C C . SER A 1 90 ? -2.695 -0.051 -0.648 1.00 85.81 90 SER A C 1
ATOM 650 O O . SER A 1 90 ? -3.896 0.011 -0.882 1.00 85.81 90 SER A O 1
ATOM 652 N N . VAL A 1 91 ? -1.771 0.098 -1.606 1.00 86.94 91 VAL A N 1
ATOM 653 C CA . VAL A 1 91 ? -2.104 0.382 -3.018 1.00 86.94 91 VAL A CA 1
ATOM 654 C C . VAL A 1 91 ? -2.962 -0.731 -3.629 1.00 86.94 91 VAL A C 1
ATOM 656 O O . VAL A 1 91 ? -3.938 -0.452 -4.321 1.00 86.94 91 VAL A O 1
ATOM 659 N N . ILE A 1 92 ? -2.649 -1.996 -3.331 1.00 84.12 92 ILE A N 1
ATOM 660 C CA . ILE A 1 92 ? -3.439 -3.147 -3.801 1.00 84.12 92 ILE A CA 1
ATOM 661 C C . ILE A 1 92 ? -4.875 -3.083 -3.266 1.00 84.12 92 ILE A C 1
ATOM 663 O O . ILE A 1 92 ? -5.826 -3.315 -4.012 1.00 84.12 92 ILE A O 1
ATOM 667 N N . ALA A 1 93 ? -5.037 -2.760 -1.981 1.00 78.69 93 ALA A N 1
ATOM 668 C CA . ALA A 1 93 ? -6.352 -2.660 -1.357 1.00 78.69 93 ALA A CA 1
ATOM 669 C C . ALA A 1 93 ? -7.209 -1.554 -1.999 1.00 78.69 93 ALA A C 1
ATOM 671 O O . ALA A 1 93 ? -8.394 -1.766 -2.258 1.00 78.69 93 ALA A O 1
ATOM 672 N N . GLU A 1 94 ? -6.607 -0.407 -2.320 1.00 75.06 94 GLU A N 1
ATOM 673 C CA . GLU A 1 94 ? -7.296 0.700 -2.995 1.00 75.06 94 GLU A CA 1
ATOM 674 C C . GLU A 1 94 ? -7.720 0.337 -4.427 1.00 75.06 94 GLU A C 1
ATOM 676 O O . GLU A 1 94 ? -8.850 0.633 -4.817 1.00 75.06 94 GLU A O 1
ATOM 681 N N . ALA A 1 95 ? -6.885 -0.393 -5.174 1.00 66.19 95 ALA A N 1
ATOM 682 C CA . ALA A 1 95 ? -7.216 -0.860 -6.524 1.00 66.19 95 ALA A CA 1
ATOM 683 C C . ALA A 1 95 ? -8.428 -1.815 -6.536 1.00 66.19 95 ALA A C 1
ATOM 685 O O . ALA A 1 95 ? -9.288 -1.733 -7.410 1.00 66.19 95 ALA A O 1
ATOM 686 N N . THR A 1 96 ? -8.582 -2.666 -5.513 1.00 58.94 96 THR A N 1
ATOM 687 C CA . THR A 1 96 ? -9.781 -3.522 -5.380 1.00 58.94 96 THR A CA 1
ATOM 688 C C . THR A 1 96 ? -11.054 -2.762 -4.986 1.00 58.94 96 THR A C 1
ATOM 690 O O . THR A 1 96 ? -12.155 -3.295 -5.129 1.00 58.94 96 THR A O 1
ATOM 693 N N . GLY A 1 97 ? -10.920 -1.519 -4.513 1.00 52.91 97 GLY A N 1
ATOM 694 C CA . GLY A 1 97 ? -12.033 -0.627 -4.178 1.00 52.91 97 GLY A CA 1
ATOM 695 C C . GLY A 1 97 ? -12.533 0.220 -5.352 1.00 52.91 97 GLY A C 1
ATOM 696 O O . GLY A 1 97 ? -13.607 0.810 -5.253 1.00 52.91 97 GLY A O 1
ATOM 697 N N . SER A 1 98 ? -11.799 0.254 -6.469 1.00 44.50 98 SER A N 1
ATOM 698 C CA . SER A 1 98 ? -12.116 1.054 -7.659 1.00 44.50 98 SER A CA 1
ATOM 699 C C . SER A 1 98 ? -12.911 0.262 -8.706 1.00 44.50 98 SER A C 1
ATOM 701 O O . SER A 1 98 ? -12.739 0.411 -9.915 1.00 44.50 98 SER A O 1
ATOM 703 N N . ALA A 1 99 ? -13.833 -0.596 -8.261 1.00 47.91 99 ALA A N 1
ATOM 704 C CA . ALA A 1 99 ? -14.908 -1.021 -9.143 1.00 47.91 99 ALA A CA 1
ATOM 705 C C . ALA A 1 99 ? -15.773 0.216 -9.408 1.00 47.91 99 ALA A C 1
ATOM 707 O O . ALA A 1 99 ? -16.418 0.731 -8.494 1.00 47.91 99 ALA A O 1
ATOM 708 N N . CYS A 1 100 ? -15.779 0.709 -10.649 1.00 43.47 100 CYS A N 1
ATOM 709 C CA . CYS A 1 100 ? -16.770 1.683 -11.095 1.00 43.47 100 CYS A CA 1
ATOM 710 C C . CYS A 1 100 ? -18.139 1.160 -10.630 1.00 43.47 100 CYS A C 1
ATOM 712 O O . CYS A 1 100 ? -18.494 0.042 -11.024 1.00 43.47 100 CYS A O 1
ATOM 714 N N . PRO A 1 101 ? -18.893 1.863 -9.760 1.00 49.44 101 PRO A N 1
ATOM 715 C CA . PRO A 1 101 ? -20.208 1.390 -9.400 1.00 49.44 101 PRO A CA 1
ATOM 716 C C . PRO A 1 101 ? -21.037 1.502 -10.673 1.00 49.44 101 PRO A C 1
ATOM 718 O O . PRO A 1 101 ? -21.550 2.565 -11.020 1.00 49.44 101 PRO A O 1
ATOM 721 N N . VAL A 1 102 ? -21.171 0.393 -11.400 1.00 45.12 102 VAL A N 1
ATOM 722 C CA . VAL A 1 102 ? -22.339 0.195 -12.239 1.00 45.12 102 VAL A CA 1
ATOM 723 C C . VAL A 1 102 ? -23.478 0.147 -11.239 1.00 45.12 102 VAL A C 1
ATOM 725 O O . VAL A 1 102 ? -23.789 -0.896 -10.664 1.00 45.12 102 VAL A O 1
ATOM 728 N N . THR A 1 103 ? -24.051 1.317 -10.976 1.00 42.62 103 THR A N 1
ATOM 729 C CA . THR A 1 103 ? -25.296 1.482 -10.246 1.00 42.62 103 THR A CA 1
ATOM 730 C C . THR A 1 103 ? -26.380 0.835 -11.095 1.00 42.62 103 THR A C 1
ATOM 732 O O . THR A 1 103 ? -27.127 1.490 -11.815 1.00 42.62 103 THR A O 1
ATOM 735 N N . THR A 1 104 ? -26.441 -0.493 -11.054 1.00 39.84 104 THR A N 1
ATOM 736 C CA . THR A 1 104 ? -27.637 -1.219 -11.441 1.00 39.84 104 THR A CA 1
ATOM 737 C C . THR A 1 104 ? -28.572 -1.032 -10.266 1.00 39.84 104 THR A C 1
ATOM 739 O O . THR A 1 104 ? -28.497 -1.757 -9.273 1.00 39.84 104 THR A O 1
ATOM 742 N N . THR A 1 105 ? -29.387 0.019 -10.344 1.00 40.22 105 THR A N 1
ATOM 743 C CA . THR A 1 105 ? -30.483 0.303 -9.420 1.00 40.22 105 THR A CA 1
ATOM 744 C C . THR A 1 105 ? -31.475 -0.854 -9.484 1.00 40.22 105 THR A C 1
ATOM 746 O O . THR A 1 105 ? -32.496 -0.792 -10.160 1.00 40.22 105 THR A O 1
ATOM 749 N N . THR A 1 106 ? -31.151 -1.945 -8.802 1.00 37.22 106 THR A N 1
ATOM 750 C CA . THR A 1 106 ? -32.080 -3.031 -8.525 1.00 37.22 106 THR A CA 1
ATOM 751 C C . THR A 1 106 ? -32.543 -2.794 -7.107 1.00 37.22 106 THR A C 1
ATOM 753 O O . THR A 1 106 ? -31.929 -3.229 -6.135 1.00 37.22 106 THR A O 1
ATOM 756 N N . THR A 1 107 ? -33.597 -1.994 -7.004 1.00 43.94 107 THR A N 1
ATOM 757 C CA . THR A 1 107 ? -34.360 -1.728 -5.793 1.00 43.94 107 THR A CA 1
ATOM 758 C C . THR A 1 107 ? -34.905 -3.056 -5.274 1.00 43.94 107 THR A C 1
ATOM 760 O O . THR A 1 107 ? -36.008 -3.469 -5.615 1.00 43.94 107 THR A O 1
ATOM 763 N N . THR A 1 108 ? -34.114 -3.756 -4.466 1.00 34.09 108 THR A N 1
ATOM 764 C CA . THR A 1 108 ? -34.612 -4.848 -3.633 1.00 34.09 108 THR A CA 1
ATOM 765 C C . THR A 1 108 ? -34.492 -4.387 -2.200 1.00 34.09 108 THR A C 1
ATOM 767 O O . THR A 1 108 ? -33.441 -4.444 -1.568 1.00 34.09 108 THR A O 1
ATOM 770 N N . THR A 1 109 ? -35.604 -3.845 -1.724 1.00 45.44 109 THR A N 1
ATOM 771 C CA . THR A 1 109 ? -35.879 -3.562 -0.327 1.00 45.44 109 THR A CA 1
ATOM 772 C C . THR A 1 109 ? -35.605 -4.828 0.480 1.00 45.44 109 THR A C 1
ATOM 774 O O . THR A 1 109 ? -36.303 -5.830 0.351 1.00 45.44 109 THR A O 1
ATOM 777 N N . SER A 1 110 ? -34.564 -4.806 1.300 1.00 46.94 110 SER A N 1
ATOM 778 C CA . SER A 1 110 ? -34.348 -5.780 2.367 1.00 46.94 110 SER A CA 1
ATOM 779 C C . SER A 1 110 ? -33.827 -5.018 3.572 1.00 46.94 110 SER A C 1
ATOM 781 O O . SER A 1 110 ? -32.635 -4.884 3.820 1.00 46.94 110 SER A O 1
ATOM 783 N N . SER A 1 111 ? -34.786 -4.440 4.284 1.00 59.81 111 SER A N 1
ATOM 784 C CA . SER A 1 111 ? -34.637 -3.994 5.654 1.00 59.81 111 SER A CA 1
ATOM 785 C C . SER A 1 111 ? -34.509 -5.219 6.558 1.00 59.81 111 SER A C 1
ATOM 787 O O . SER A 1 111 ? -35.509 -5.850 6.892 1.00 59.81 111 SER A O 1
ATOM 789 N N . THR A 1 112 ? -33.294 -5.504 7.001 1.00 38.59 112 THR A N 1
ATOM 790 C CA . THR A 1 112 ? -33.057 -6.040 8.342 1.00 38.59 112 THR A CA 1
ATOM 791 C C . THR A 1 112 ? -31.874 -5.294 8.925 1.00 38.59 112 THR A C 1
ATOM 793 O O . THR A 1 112 ? -30.718 -5.532 8.590 1.00 38.59 112 THR A O 1
ATOM 796 N N . THR A 1 113 ? -32.217 -4.338 9.776 1.00 44.31 113 THR A N 1
ATOM 797 C CA . THR A 1 113 ? -31.445 -3.867 10.918 1.00 44.31 113 THR A CA 1
ATOM 798 C C . THR A 1 113 ? -30.590 -4.987 11.515 1.00 44.31 113 THR A C 1
ATOM 800 O O . THR A 1 113 ? -31.100 -5.897 12.161 1.00 44.31 113 THR A O 1
ATOM 803 N N . ALA A 1 114 ? -29.279 -4.882 11.334 1.00 40.50 114 ALA A N 1
ATOM 804 C CA . ALA A 1 114 ? -28.283 -5.513 12.187 1.00 40.50 114 ALA A CA 1
ATOM 805 C C . ALA A 1 114 ? -27.189 -4.475 12.463 1.00 40.50 114 ALA A C 1
ATOM 807 O O . ALA A 1 114 ? -26.053 -4.593 12.020 1.00 40.50 114 ALA A O 1
ATOM 808 N N . THR A 1 115 ? -27.554 -3.408 13.180 1.00 40.03 115 THR A N 1
ATOM 809 C CA . THR A 1 115 ? -26.592 -2.659 13.991 1.00 40.03 115 THR A CA 1
ATOM 810 C C . THR A 1 115 ? -26.048 -3.621 15.042 1.00 40.03 115 THR A C 1
ATOM 812 O O . THR A 1 115 ? -26.593 -3.728 16.140 1.00 40.03 115 THR A O 1
ATOM 815 N N . LEU A 1 116 ? -24.989 -4.352 14.693 1.00 43.06 116 LEU A N 1
ATOM 816 C CA . LEU A 1 116 ? -24.010 -4.739 15.697 1.00 43.06 116 LEU A CA 1
ATOM 817 C C . LEU A 1 116 ? -23.521 -3.421 16.319 1.00 43.06 116 LEU A C 1
ATOM 819 O O . LEU A 1 116 ? -23.222 -2.488 15.565 1.00 43.06 116 LEU A O 1
ATOM 823 N N . PRO A 1 117 ? -23.518 -3.268 17.653 1.00 53.38 117 PRO A N 1
ATOM 824 C CA . PRO A 1 117 ? -22.933 -2.079 18.249 1.00 53.38 117 PRO A CA 1
ATOM 825 C C . PRO A 1 117 ? -21.472 -2.044 17.805 1.00 53.38 117 PRO A C 1
ATOM 827 O O . PRO A 1 117 ? -20.759 -3.028 18.003 1.00 53.38 117 PRO A O 1
ATOM 830 N N . ALA A 1 118 ? -21.046 -0.954 17.161 1.00 60.25 118 ALA A N 1
ATOM 831 C CA . ALA A 1 118 ? -19.635 -0.747 16.871 1.00 60.25 118 ALA A CA 1
ATOM 832 C C . ALA A 1 118 ? -18.867 -0.942 18.185 1.00 60.25 118 ALA A C 1
ATOM 834 O O . ALA A 1 118 ? -19.132 -0.250 19.173 1.00 60.25 118 ALA A O 1
ATOM 835 N N . LEU A 1 119 ? -18.007 -1.960 18.227 1.00 73.31 119 LEU A N 1
ATOM 836 C CA . LEU A 1 119 ? -17.266 -2.297 19.430 1.00 73.31 119 LEU A CA 1
ATOM 837 C C . LEU A 1 119 ? -16.295 -1.159 19.741 1.00 73.31 119 LEU A C 1
ATOM 839 O O . LEU A 1 119 ? -15.752 -0.500 18.858 1.00 73.31 119 LEU A O 1
ATOM 843 N N . CYS A 1 120 ? -16.090 -0.893 21.026 1.00 82.50 120 CYS A N 1
ATOM 844 C CA . CYS A 1 120 ? -15.130 0.118 21.438 1.00 82.50 120 CYS A CA 1
ATOM 845 C C . CYS A 1 120 ? -13.725 -0.247 20.934 1.00 82.50 120 CYS A C 1
ATOM 847 O O . CYS A 1 120 ? -13.299 -1.386 21.118 1.00 82.50 120 CYS A O 1
ATOM 849 N N . ALA A 1 121 ? -13.003 0.717 20.354 1.00 86.50 121 ALA A N 1
ATOM 850 C CA . ALA A 1 121 ? -11.718 0.500 19.689 1.00 86.50 121 ALA A CA 1
ATOM 851 C C . ALA A 1 121 ? -11.762 -0.432 18.460 1.00 86.50 121 ALA A C 1
ATOM 853 O O . ALA A 1 121 ? -10.746 -1.043 18.141 1.00 86.50 121 ALA A O 1
ATOM 854 N N . ASP A 1 122 ? -12.900 -0.508 17.765 1.00 88.00 122 ASP A N 1
ATOM 855 C CA . ASP A 1 122 ? -13.068 -1.240 16.501 1.00 88.00 122 ASP A CA 1
ATOM 856 C C . ASP A 1 122 ? -13.598 -0.304 15.388 1.00 88.00 122 ASP A C 1
ATOM 858 O O . ASP A 1 122 ? -14.779 -0.329 15.037 1.00 88.00 122 ASP A O 1
ATOM 862 N N . PRO A 1 123 ? -12.752 0.599 14.854 1.00 84.50 123 PRO A N 1
ATOM 863 C CA . PRO A 1 123 ? -13.112 1.448 13.727 1.00 84.50 123 PRO A CA 1
ATOM 864 C C . PRO A 1 123 ? -13.191 0.686 12.399 1.00 84.50 123 PRO A C 1
ATOM 866 O O . PRO A 1 123 ? -13.738 1.233 11.443 1.00 84.50 123 PRO A O 1
ATOM 869 N N . THR A 1 124 ? -12.634 -0.528 12.304 1.00 79.62 124 THR A N 1
ATOM 870 C CA . THR A 1 124 ? -12.731 -1.342 11.083 1.00 79.62 124 THR A CA 1
ATOM 871 C C . THR A 1 124 ? -14.051 -2.110 10.998 1.00 79.62 124 THR A C 1
ATOM 873 O O . THR A 1 124 ? -14.453 -2.505 9.904 1.00 79.62 124 THR A O 1
ATOM 876 N N . GLY A 1 125 ? -14.769 -2.237 12.119 1.00 80.31 125 GLY A N 1
ATOM 877 C CA . GLY A 1 125 ? -16.089 -2.852 12.204 1.00 80.31 125 GLY A CA 1
ATOM 878 C C . GLY A 1 125 ? -16.052 -4.366 12.014 1.00 80.31 125 GLY A C 1
ATOM 879 O O . GLY A 1 125 ? -17.054 -4.950 11.599 1.00 80.31 125 GLY A O 1
ATOM 880 N N . ASP A 1 126 ? -14.902 -4.995 12.267 1.00 77.00 126 ASP A N 1
ATOM 881 C CA . ASP A 1 126 ? -14.692 -6.426 12.042 1.00 77.00 126 ASP A CA 1
ATOM 882 C C . ASP A 1 126 ? -15.067 -7.292 13.262 1.00 77.00 126 ASP A C 1
ATOM 884 O O . ASP A 1 126 ? -15.069 -8.526 13.186 1.00 77.00 126 ASP A O 1
ATOM 888 N N . GLY A 1 127 ? -15.435 -6.650 14.374 1.00 81.25 127 GLY A N 1
ATOM 889 C CA . GLY A 1 127 ? -15.869 -7.281 15.610 1.00 81.25 127 GLY A CA 1
ATOM 890 C C . GLY A 1 127 ? -14.732 -7.687 16.549 1.00 81.25 127 GLY A C 1
ATOM 891 O O . GLY A 1 127 ? -14.998 -8.342 17.563 1.00 81.25 127 GLY A O 1
ATOM 892 N N . VAL A 1 128 ? -13.473 -7.350 16.244 1.00 83.56 128 VAL A N 1
ATOM 893 C CA . VAL A 1 128 ? -12.294 -7.771 17.013 1.00 83.56 128 VAL A CA 1
ATOM 894 C C . VAL A 1 128 ? -11.270 -6.643 17.123 1.00 83.56 128 VAL A C 1
ATOM 896 O O . VAL A 1 128 ? -10.758 -6.152 16.135 1.00 83.56 128 VAL A O 1
ATOM 899 N N . ILE A 1 129 ? -10.832 -6.320 18.342 1.00 87.75 129 ILE A N 1
ATOM 900 C CA . ILE A 1 129 ? -9.789 -5.303 18.548 1.00 87.75 129 ILE A CA 1
ATOM 901 C C . ILE A 1 129 ? -8.413 -5.864 18.158 1.00 87.75 129 ILE A C 1
ATOM 903 O O . ILE A 1 129 ? -7.852 -6.707 18.866 1.00 87.75 129 ILE A O 1
ATOM 907 N N . LYS A 1 130 ? -7.841 -5.365 17.062 1.00 89.19 130 LYS A N 1
ATOM 908 C CA . LYS A 1 130 ? -6.519 -5.731 16.537 1.00 89.19 130 LYS A CA 1
ATOM 909 C C . LYS A 1 130 ? -5.579 -4.528 16.485 1.00 89.19 130 LYS A C 1
ATOM 911 O O . LYS A 1 130 ? -5.955 -3.371 16.630 1.00 89.19 130 LYS A O 1
ATOM 916 N N . VAL A 1 131 ? -4.301 -4.795 16.210 1.00 91.75 131 VAL A N 1
ATOM 917 C CA . VAL A 1 131 ? -3.289 -3.739 16.010 1.00 91.75 131 VAL A CA 1
ATOM 918 C C . VAL A 1 131 ? -3.645 -2.833 14.823 1.00 91.75 131 VAL A C 1
ATOM 920 O O . VAL A 1 131 ? -3.329 -1.644 14.838 1.00 91.75 131 VAL A O 1
ATOM 923 N N . THR A 1 132 ? -4.339 -3.372 13.817 1.00 89.12 132 THR A N 1
ATOM 924 C CA . THR A 1 132 ? -4.887 -2.605 12.692 1.00 89.12 132 THR A CA 1
ATOM 925 C C . THR A 1 132 ? -5.868 -1.535 13.158 1.00 89.12 132 THR A C 1
ATOM 927 O O . THR A 1 132 ? -5.754 -0.398 12.707 1.00 89.12 132 THR A O 1
ATOM 930 N N . ASP A 1 133 ? -6.757 -1.832 14.102 1.00 89.81 133 ASP A N 1
ATOM 931 C CA . ASP A 1 133 ? -7.685 -0.858 14.692 1.00 89.81 133 ASP A CA 1
ATOM 932 C C . ASP A 1 133 ? -6.946 0.245 15.433 1.00 89.81 133 ASP A C 1
ATOM 934 O O . ASP A 1 133 ? -7.202 1.436 15.252 1.00 89.81 133 ASP A O 1
ATOM 938 N N . CYS A 1 134 ? -5.934 -0.139 16.202 1.00 94.06 134 CYS A N 1
ATOM 939 C CA . CYS A 1 134 ? -5.140 0.816 16.957 1.00 94.06 134 CYS A CA 1
ATOM 940 C C . CYS A 1 134 ? -4.324 1.739 16.045 1.00 94.06 134 CYS A C 1
ATOM 942 O O . CYS A 1 134 ? -4.129 2.912 16.366 1.00 94.06 134 CYS A O 1
ATOM 944 N N . LEU A 1 135 ? -3.885 1.239 14.885 1.00 93.81 135 LEU A N 1
ATOM 945 C CA . LEU A 1 135 ? -3.254 2.058 13.856 1.00 93.81 135 LEU A CA 1
ATOM 946 C C . LEU A 1 135 ? -4.245 3.056 13.238 1.00 93.81 135 LEU A C 1
ATOM 948 O O . LEU A 1 135 ? -3.862 4.202 13.000 1.00 93.81 135 LEU A O 1
ATOM 952 N N . HIS A 1 136 ? -5.504 2.666 13.011 1.00 91.88 136 HIS A N 1
ATOM 953 C CA . HIS A 1 136 ? -6.551 3.593 12.563 1.00 91.88 136 HIS A CA 1
ATOM 954 C C . HIS A 1 136 ? -6.784 4.709 13.591 1.00 91.88 136 HIS A C 1
ATOM 956 O O . HIS A 1 136 ? -6.817 5.883 13.220 1.00 91.88 136 HIS A O 1
ATOM 962 N N . ILE A 1 137 ? -6.852 4.365 14.881 1.00 91.81 137 ILE A N 1
ATOM 963 C CA . ILE A 1 137 ? -6.990 5.339 15.976 1.00 91.81 137 ILE A CA 1
ATOM 964 C C . ILE A 1 137 ? -5.780 6.278 16.033 1.00 91.81 137 ILE A C 1
ATOM 966 O O . ILE A 1 137 ? -5.947 7.489 16.157 1.00 91.81 137 ILE A O 1
ATOM 970 N N . LEU A 1 138 ? -4.559 5.751 15.887 1.00 94.50 138 LEU A N 1
ATOM 971 C CA . LEU A 1 138 ? -3.345 6.568 15.882 1.00 94.50 138 LEU A CA 1
ATOM 972 C C . LEU A 1 138 ? -3.345 7.565 14.720 1.00 94.50 138 LEU A C 1
ATOM 974 O O . LEU A 1 138 ? -3.067 8.741 14.936 1.00 94.50 138 LEU A O 1
ATOM 978 N N . LYS A 1 139 ? -3.694 7.112 13.508 1.00 94.19 139 LYS A N 1
ATOM 979 C CA . LYS A 1 139 ? -3.830 7.977 12.325 1.00 94.19 139 LYS A CA 1
ATOM 980 C C . LYS A 1 139 ? -4.877 9.068 12.546 1.00 94.19 139 LYS A C 1
ATOM 982 O O . LYS A 1 139 ? -4.636 10.208 12.156 1.00 94.19 139 LYS A O 1
ATOM 987 N N . ALA A 1 140 ? -5.992 8.743 13.203 1.00 89.94 140 ALA A N 1
ATOM 988 C CA . ALA A 1 140 ? -7.006 9.727 13.561 1.00 89.94 140 ALA A CA 1
ATOM 989 C C . ALA A 1 140 ? -6.485 10.766 14.565 1.00 89.94 140 ALA A C 1
ATOM 991 O O . ALA A 1 140 ? -6.672 11.964 14.366 1.00 89.94 140 ALA A O 1
ATOM 992 N N . ALA A 1 141 ? -5.750 10.324 15.585 1.00 91.38 141 ALA A N 1
ATOM 993 C CA . ALA A 1 141 ? -5.173 11.200 16.599 1.00 91.38 141 ALA A CA 1
ATOM 994 C C . ALA A 1 141 ? -4.114 12.171 16.057 1.00 91.38 141 ALA A C 1
ATOM 996 O O . ALA A 1 141 ? -3.972 13.278 16.571 1.00 91.38 141 ALA A O 1
ATOM 997 N N . VAL A 1 142 ? -3.366 11.773 15.022 1.00 93.75 142 VAL A N 1
ATOM 998 C CA . VAL A 1 142 ? -2.360 12.633 14.375 1.00 93.75 142 VAL A CA 1
ATOM 999 C C . VAL A 1 142 ? -2.908 13.427 13.180 1.00 93.75 142 VAL A C 1
ATOM 1001 O O . VAL A 1 142 ? -2.140 14.085 12.484 1.00 93.75 142 VAL A O 1
ATOM 1004 N N . GLY A 1 143 ? -4.220 13.371 12.926 1.00 88.38 143 GLY A N 1
ATOM 1005 C CA . GLY A 1 143 ? -4.872 14.115 11.842 1.00 88.38 143 GLY A CA 1
ATOM 1006 C C . GLY A 1 143 ? -4.601 13.574 10.434 1.00 88.38 143 GLY A C 1
ATOM 1007 O O . GLY A 1 143 ? -4.835 14.277 9.457 1.00 88.38 143 GLY A O 1
ATOM 1008 N N . LEU A 1 144 ? -4.115 12.335 10.315 1.00 86.12 144 LEU A N 1
ATOM 1009 C CA . LEU A 1 144 ? -3.878 11.665 9.030 1.00 86.12 144 LEU A CA 1
ATOM 1010 C C . LEU A 1 144 ? -5.131 10.971 8.473 1.00 86.12 144 LEU A C 1
ATOM 1012 O O . LEU A 1 144 ? -5.146 10.577 7.311 1.00 86.12 144 LEU A O 1
ATOM 1016 N N . LEU A 1 145 ? -6.160 10.780 9.300 1.00 86.44 145 LEU A N 1
ATOM 1017 C CA . LEU A 1 145 ? -7.433 10.160 8.934 1.00 86.44 145 LEU A CA 1
ATOM 1018 C C . LEU A 1 145 ? -8.555 10.752 9.799 1.00 86.44 145 LEU A C 1
ATOM 1020 O O . LEU A 1 145 ? -8.307 11.206 10.912 1.00 86.44 145 LEU A O 1
ATOM 1024 N N . THR A 1 146 ? -9.799 10.723 9.332 1.00 83.06 146 THR A N 1
ATOM 1025 C CA . THR A 1 146 ? -10.972 11.003 10.171 1.00 83.06 146 THR A CA 1
ATOM 1026 C C . THR A 1 146 ? -11.607 9.692 10.633 1.00 83.06 146 THR A C 1
ATOM 1028 O O . THR A 1 146 ? -11.839 8.787 9.838 1.00 83.06 146 THR A O 1
ATOM 1031 N N . CYS A 1 147 ? -11.895 9.566 11.930 1.00 81.81 147 CYS A N 1
ATOM 1032 C CA . CYS A 1 147 ? -12.593 8.395 12.461 1.00 81.81 147 CYS A CA 1
ATOM 1033 C C . CYS A 1 147 ? -14.106 8.622 12.501 1.00 81.81 147 CYS A C 1
ATOM 1035 O O . CYS A 1 147 ? -14.567 9.606 13.075 1.00 81.81 147 CYS A O 1
ATOM 1037 N N . GLN A 1 148 ? -14.909 7.726 11.935 1.00 80.94 148 GLN A N 1
ATOM 1038 C CA . GLN A 1 148 ? -16.362 7.844 12.008 1.00 80.94 148 GLN A CA 1
ATOM 1039 C C . GLN A 1 148 ? -16.984 6.483 12.349 1.00 80.94 148 GLN A C 1
ATOM 1041 O O . GLN A 1 148 ? -16.792 5.551 11.574 1.00 80.94 148 GLN A O 1
ATOM 1046 N N . PRO A 1 149 ? -17.726 6.352 13.469 1.00 80.69 149 PRO A N 1
ATOM 1047 C CA . PRO A 1 149 ? -18.034 7.370 14.483 1.00 80.69 149 PRO A CA 1
ATOM 1048 C C . PRO A 1 149 ? -16.817 7.757 15.341 1.00 80.69 149 PRO A C 1
ATOM 1050 O O . PRO A 1 149 ? -16.082 6.895 15.812 1.00 80.69 149 PRO A O 1
ATOM 1053 N N . GLN A 1 150 ? -16.647 9.054 15.623 1.00 78.31 150 GLN A N 1
ATOM 1054 C CA . GLN A 1 150 ? -15.515 9.577 16.415 1.00 78.31 150 GLN A CA 1
ATOM 1055 C C . GLN A 1 150 ? -15.408 8.934 17.810 1.00 78.31 150 GLN A C 1
ATOM 1057 O O . GLN A 1 150 ? -14.313 8.793 18.346 1.00 78.31 150 GLN A O 1
ATOM 1062 N N . CYS A 1 151 ? -16.537 8.506 18.381 1.00 81.94 151 CYS A N 1
ATOM 1063 C CA . CYS A 1 151 ? -16.588 7.869 19.694 1.00 81.94 151 CYS A CA 1
ATOM 1064 C C . CYS A 1 151 ? -15.940 6.471 19.722 1.00 81.94 151 CYS A C 1
ATOM 1066 O O . CYS A 1 151 ? -15.450 6.056 20.769 1.00 81.94 151 CYS A O 1
ATOM 1068 N N . VAL A 1 152 ? -15.892 5.752 18.592 1.00 86.44 152 VAL A N 1
ATOM 1069 C CA . VAL A 1 152 ? -15.326 4.391 18.523 1.00 86.44 152 VAL A CA 1
ATOM 1070 C C . VAL A 1 152 ? -13.802 4.429 18.636 1.00 86.44 152 VAL A C 1
ATOM 1072 O O . VAL A 1 152 ? -13.192 3.538 19.226 1.00 86.44 152 VAL A O 1
ATOM 1075 N N . CYS A 1 153 ? -13.192 5.510 18.142 1.00 88.88 153 CYS A N 1
ATOM 1076 C CA . CYS A 1 153 ? -11.756 5.755 18.236 1.00 88.88 153 CYS A CA 1
ATOM 1077 C C . CYS A 1 153 ? -11.311 6.415 19.543 1.00 88.88 153 CYS A C 1
ATOM 1079 O O . CYS A 1 153 ? -10.148 6.796 19.646 1.00 88.88 153 CYS A O 1
ATOM 1081 N N . ALA A 1 154 ? -12.197 6.542 20.534 1.00 90.00 154 ALA A N 1
ATOM 1082 C CA . ALA A 1 154 ? -11.892 7.152 21.824 1.00 90.00 154 ALA A CA 1
ATOM 1083 C C . ALA A 1 154 ? -11.978 6.160 23.010 1.00 90.00 154 ALA A C 1
ATOM 1085 O O . ALA A 1 154 ? -12.690 6.436 23.979 1.00 90.00 154 ALA A O 1
ATOM 1086 N N . PRO A 1 155 ? -11.307 4.985 22.984 1.00 89.31 155 PRO A N 1
ATOM 1087 C CA . PRO A 1 155 ? -11.337 4.025 24.089 1.00 89.31 155 PRO A CA 1
ATOM 1088 C C . PRO A 1 155 ? -10.803 4.528 25.432 1.00 89.31 155 PRO A C 1
ATOM 1090 O O . PRO A 1 155 ? -11.087 3.892 26.445 1.00 89.31 155 PRO A O 1
ATOM 1093 N N . ALA A 1 156 ? -10.039 5.620 25.483 1.00 86.62 156 ALA A N 1
ATOM 1094 C CA . ALA A 1 156 ? -9.633 6.263 26.731 1.00 86.62 156 ALA A CA 1
ATOM 1095 C C . ALA A 1 156 ? -10.670 7.290 27.233 1.00 86.62 156 ALA A C 1
ATOM 1097 O O . ALA A 1 156 ? -10.511 7.827 28.327 1.00 86.62 156 ALA A O 1
ATOM 1098 N N . GLY A 1 157 ? -11.737 7.543 26.466 1.00 83.88 157 GLY A N 1
ATOM 1099 C CA . GLY A 1 157 ? -12.841 8.433 26.829 1.00 83.88 157 GLY A CA 1
ATOM 1100 C C . GLY A 1 157 ? -12.655 9.893 26.411 1.00 83.88 157 GLY A C 1
ATOM 1101 O O . GLY A 1 157 ? -13.526 10.715 26.692 1.00 83.88 157 GLY A O 1
ATOM 1102 N N . SER A 1 158 ? -11.554 10.238 25.736 1.00 80.88 158 SER A N 1
ATOM 1103 C CA . SER A 1 158 ? -11.289 11.596 25.248 1.00 80.88 158 SER A CA 1
ATOM 1104 C C . SER A 1 158 ? -11.722 11.785 23.797 1.00 80.88 158 SER A C 1
ATOM 1106 O O . SER A 1 158 ? -11.322 11.025 22.921 1.00 80.88 158 SER A O 1
ATOM 1108 N N . LEU A 1 159 ? -12.502 12.839 23.538 1.00 82.94 159 LEU A N 1
ATOM 1109 C CA . LEU A 1 159 ? -12.812 13.312 22.189 1.00 82.94 159 LEU A CA 1
ATOM 1110 C C . LEU A 1 159 ? -12.099 14.648 21.918 1.00 82.94 159 LEU A C 1
ATOM 1112 O O . LEU A 1 159 ? -12.146 15.527 22.783 1.00 82.94 159 LEU A O 1
ATOM 1116 N N . PRO A 1 160 ? -11.497 14.847 20.730 1.00 85.88 160 PRO A N 1
ATOM 1117 C CA . PRO A 1 160 ? -11.274 13.855 19.668 1.00 85.88 160 PRO A CA 1
ATOM 1118 C C . PRO A 1 160 ? -10.277 12.765 20.099 1.00 85.88 160 PRO A C 1
ATOM 1120 O O . PRO A 1 160 ? -9.600 12.918 21.114 1.00 85.88 160 PRO A O 1
ATOM 1123 N N . ALA A 1 161 ? -10.188 11.679 19.327 1.00 88.00 161 ALA A N 1
ATOM 1124 C CA . ALA A 1 161 ? -9.231 10.603 19.583 1.00 88.00 161 ALA A CA 1
ATOM 1125 C C . ALA A 1 161 ? -7.799 11.147 19.732 1.00 88.00 161 ALA A C 1
ATOM 1127 O O . ALA A 1 161 ? -7.351 11.985 18.950 1.00 88.00 161 ALA A O 1
ATOM 1128 N N . THR A 1 162 ? -7.072 10.654 20.727 1.00 91.19 162 THR A N 1
ATOM 1129 C CA . THR A 1 162 ? -5.703 11.056 21.064 1.00 91.19 162 THR A CA 1
ATOM 1130 C C . THR A 1 162 ? -4.733 9.880 20.946 1.00 91.19 162 THR A C 1
ATOM 1132 O O . THR A 1 162 ? -5.115 8.721 20.794 1.00 91.19 162 THR A O 1
ATOM 1135 N N . THR A 1 163 ? -3.430 10.139 21.048 1.00 91.25 163 THR A N 1
ATOM 1136 C CA . THR A 1 163 ? -2.427 9.060 21.089 1.00 91.25 163 THR A CA 1
ATOM 1137 C C . THR A 1 163 ? -2.592 8.155 22.319 1.00 91.25 163 THR A C 1
ATOM 1139 O O . THR A 1 163 ? -2.220 6.981 22.275 1.00 91.25 163 THR A O 1
ATOM 1142 N N . THR A 1 164 ? -3.213 8.659 23.391 1.00 92.81 164 THR A N 1
ATOM 1143 C CA . THR A 1 164 ? -3.603 7.878 24.575 1.00 92.81 164 THR A CA 1
ATOM 1144 C C . THR A 1 164 ? -4.642 6.812 24.228 1.00 92.81 164 THR A C 1
ATOM 1146 O O . THR A 1 164 ? -4.552 5.684 24.716 1.00 92.81 164 THR A O 1
ATOM 1149 N N . ASP A 1 165 ? -5.580 7.131 23.336 1.00 92.81 165 ASP A N 1
ATOM 1150 C CA . ASP A 1 165 ? -6.595 6.201 22.842 1.00 92.81 165 ASP A CA 1
ATOM 1151 C C . ASP A 1 165 ? -5.966 5.065 22.023 1.00 92.81 165 ASP A C 1
ATOM 1153 O O . ASP A 1 165 ? -6.266 3.887 22.237 1.00 92.81 165 ASP A O 1
ATOM 1157 N N . ALA A 1 166 ? -5.008 5.399 21.153 1.00 93.88 166 ALA A N 1
ATOM 1158 C CA . ALA A 1 166 ? -4.252 4.404 20.394 1.00 93.88 166 ALA A CA 1
ATOM 1159 C C . ALA A 1 166 ? -3.465 3.458 21.318 1.00 93.88 166 ALA A C 1
ATOM 1161 O O . ALA A 1 166 ? -3.451 2.243 21.107 1.00 93.88 166 ALA A O 1
ATOM 1162 N N . LEU A 1 167 ? -2.855 3.991 22.383 1.00 93.81 167 LEU A N 1
ATOM 1163 C CA . LEU A 1 167 ? -2.151 3.184 23.380 1.00 93.81 167 LEU A CA 1
ATOM 1164 C C . LEU A 1 167 ? -3.106 2.259 24.153 1.00 93.81 167 LEU A C 1
ATOM 1166 O O . LEU A 1 167 ? -2.769 1.098 24.381 1.00 93.81 167 LEU A O 1
ATOM 1170 N N . ALA A 1 168 ? -4.288 2.742 24.547 1.00 92.31 168 ALA A N 1
ATOM 1171 C CA . ALA A 1 168 ? -5.297 1.928 25.227 1.00 92.31 168 ALA A CA 1
ATOM 1172 C C . ALA A 1 168 ? -5.784 0.768 24.341 1.00 92.31 168 ALA A C 1
ATOM 1174 O O . ALA A 1 168 ? -5.866 -0.370 24.808 1.00 92.31 168 ALA A O 1
ATOM 1175 N N . CYS A 1 169 ? -6.010 1.032 23.052 1.00 93.44 169 CYS A N 1
ATOM 1176 C CA . CYS A 1 169 ? -6.312 -0.003 22.068 1.00 93.44 169 CYS A CA 1
ATOM 1177 C C . CYS A 1 169 ? -5.183 -1.041 21.970 1.00 93.44 169 CYS A C 1
ATOM 1179 O O . CYS A 1 169 ? -5.445 -2.240 22.076 1.00 93.44 169 CYS A O 1
ATOM 1181 N N . LEU A 1 170 ? -3.920 -0.606 21.839 1.00 94.62 170 LEU A N 1
ATOM 1182 C CA . LEU A 1 170 ? -2.779 -1.520 21.690 1.00 94.62 170 LEU A CA 1
ATOM 1183 C C . LEU A 1 170 ? -2.647 -2.458 22.886 1.00 94.62 170 LEU A C 1
ATOM 1185 O O . LEU A 1 170 ? -2.463 -3.657 22.699 1.00 94.62 170 LEU A O 1
ATOM 1189 N N . LYS A 1 171 ? -2.798 -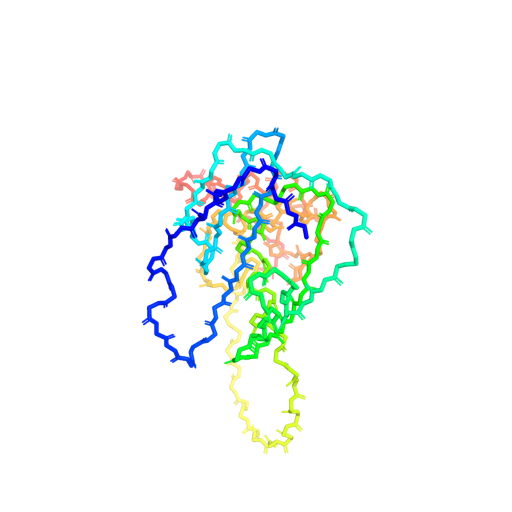1.929 24.107 1.00 92.81 171 LYS A N 1
ATOM 1190 C CA . LYS A 1 171 ? -2.795 -2.734 25.335 1.00 92.81 171 LYS A CA 1
ATOM 1191 C C . LYS A 1 171 ? -3.864 -3.825 25.287 1.00 92.81 171 LYS A C 1
ATOM 1193 O O . LYS A 1 171 ? -3.572 -4.973 25.613 1.00 92.81 171 LYS A O 1
ATOM 1198 N N . LYS A 1 172 ? -5.075 -3.498 24.828 1.00 89.12 172 LYS A N 1
ATOM 1199 C CA . LYS A 1 172 ? -6.156 -4.479 24.697 1.00 89.12 172 LYS A CA 1
ATOM 1200 C C . LYS A 1 172 ? -5.846 -5.537 23.638 1.00 89.12 172 LYS A C 1
ATOM 1202 O O . LYS A 1 172 ? -6.013 -6.721 23.919 1.00 89.12 172 LYS A O 1
ATOM 1207 N N . ALA A 1 173 ? -5.358 -5.120 22.470 1.00 89.81 173 ALA A N 1
ATOM 1208 C CA . ALA A 1 173 ? -5.022 -6.012 21.361 1.00 89.81 173 ALA A CA 1
ATOM 1209 C C . ALA A 1 173 ? -3.928 -7.033 21.731 1.00 89.81 173 ALA A C 1
ATOM 1211 O O . ALA A 1 173 ? -3.962 -8.168 21.265 1.00 89.81 173 ALA A O 1
ATOM 1212 N N . VAL A 1 174 ? -2.981 -6.662 22.603 1.00 91.81 174 VAL A N 1
ATOM 1213 C CA . VAL A 1 174 ? -1.915 -7.566 23.085 1.00 91.81 174 VAL A CA 1
ATOM 1214 C C . VAL A 1 174 ? -2.288 -8.351 24.351 1.00 91.81 174 VAL A C 1
ATOM 1216 O O . VAL A 1 174 ? -1.430 -8.996 24.951 1.00 91.81 174 VAL A O 1
ATOM 1219 N N . GLY A 1 175 ? -3.548 -8.291 24.791 1.00 86.50 175 GLY A N 1
ATOM 1220 C CA . GLY A 1 175 ? -4.037 -9.035 25.955 1.00 86.50 175 GLY A CA 1
ATOM 1221 C C . GLY A 1 175 ? -3.646 -8.445 27.313 1.00 86.50 175 GLY A C 1
ATOM 1222 O O . GLY A 1 175 ? -3.798 -9.117 28.333 1.00 86.50 175 GLY A O 1
ATOM 1223 N N . GLN A 1 176 ? -3.166 -7.198 27.367 1.00 88.31 176 GLN A N 1
ATOM 1224 C CA . GLN A 1 176 ? -2.966 -6.516 28.645 1.00 88.31 176 GLN A CA 1
ATOM 1225 C C . GLN A 1 176 ? -4.313 -6.101 29.261 1.00 88.31 176 GLN A C 1
ATOM 1227 O O . GLN A 1 176 ? -5.238 -5.702 28.544 1.00 88.31 176 GLN A O 1
ATOM 1232 N N . PRO A 1 177 ? -4.437 -6.150 30.601 1.00 83.69 177 PRO A N 1
ATOM 1233 C CA . PRO A 1 177 ? -5.636 -5.692 31.283 1.00 83.69 177 PRO A CA 1
ATOM 1234 C C . PRO A 1 177 ? -5.757 -4.169 31.151 1.00 83.69 177 PRO A C 1
ATOM 1236 O O . PRO A 1 177 ? -4.975 -3.407 31.715 1.00 83.69 177 PRO A O 1
ATOM 1239 N N . VAL A 1 178 ? -6.754 -3.729 30.389 1.00 87.69 178 VAL A N 1
ATOM 1240 C CA . VAL A 1 178 ? -7.130 -2.324 30.228 1.00 87.69 178 VAL A CA 1
ATOM 1241 C C . VAL A 1 178 ? -8.649 -2.226 30.120 1.00 87.69 178 VAL A C 1
ATOM 1243 O O . VAL A 1 178 ? -9.301 -3.058 29.476 1.00 87.69 178 VAL A O 1
ATOM 1246 N N . THR A 1 179 ? -9.215 -1.223 30.783 1.00 84.56 179 THR A N 1
ATOM 1247 C CA . THR A 1 179 ? -10.625 -0.854 30.665 1.00 84.56 179 THR A CA 1
ATOM 1248 C C . THR A 1 179 ? -10.775 0.114 29.503 1.00 84.56 179 THR A C 1
ATOM 1250 O O . THR A 1 179 ? -10.104 1.144 29.479 1.00 84.56 179 THR A O 1
ATOM 1253 N N . LEU A 1 180 ? -11.641 -0.217 28.550 1.00 85.56 180 LEU A N 1
ATOM 1254 C CA . LEU A 1 180 ? -11.992 0.682 27.457 1.00 85.56 180 LEU A CA 1
ATOM 1255 C C . LEU A 1 180 ? -13.297 1.393 27.816 1.00 85.56 180 LEU A C 1
ATOM 1257 O O . LEU A 1 180 ? -14.243 0.746 28.257 1.00 85.56 180 LEU A O 1
ATOM 1261 N N . SER A 1 181 ? -13.330 2.709 27.645 1.00 83.44 181 SER A N 1
ATOM 1262 C CA . SER A 1 181 ? -14.452 3.578 27.996 1.00 83.44 181 SER A CA 1
ATOM 1263 C C . SER A 1 181 ? -14.810 4.468 26.808 1.00 83.44 181 SER A C 1
ATOM 1265 O O . SER A 1 181 ? -14.650 5.687 26.863 1.00 83.44 181 SER A O 1
ATOM 1267 N N . CYS A 1 182 ? -15.270 3.859 25.713 1.00 83.38 182 CYS A N 1
ATOM 1268 C CA . CYS A 1 182 ? -15.708 4.631 24.555 1.00 83.38 182 CYS A CA 1
ATOM 1269 C C . CYS A 1 182 ? -16.971 5.445 24.882 1.00 83.38 182 CYS A C 1
ATOM 1271 O O . CYS A 1 182 ? -17.920 4.889 25.432 1.00 83.38 182 CYS A O 1
ATOM 1273 N N . PRO A 1 183 ? -17.050 6.723 24.474 1.00 79.00 183 PRO A N 1
ATOM 1274 C CA . PRO A 1 183 ? -18.218 7.577 24.694 1.00 79.00 183 PRO A CA 1
ATOM 1275 C C . PRO A 1 183 ? -19.415 7.255 23.770 1.00 79.00 183 PRO A C 1
ATOM 1277 O O . PRO A 1 183 ? -20.240 8.128 23.516 1.00 79.00 183 PRO A O 1
ATOM 1280 N N . CYS A 1 184 ? -19.514 6.030 23.233 1.00 68.75 184 CYS A N 1
ATOM 1281 C CA . CYS A 1 184 ? -20.546 5.638 22.261 1.00 68.75 184 CYS A CA 1
ATOM 1282 C C . CYS A 1 184 ? -21.900 5.211 22.868 1.00 68.75 184 CYS A C 1
ATOM 1284 O O . CYS A 1 184 ? -22.816 4.923 22.098 1.00 68.75 184 CYS A O 1
ATOM 1286 N N . GLY A 1 185 ? -22.052 5.211 24.196 1.00 57.50 185 GLY A N 1
ATOM 1287 C CA . GLY A 1 185 ? -23.285 4.813 24.895 1.00 57.50 185 GLY A CA 1
ATOM 1288 C C . GLY A 1 185 ? -23.073 3.666 25.865 1.00 57.50 185 GLY A C 1
ATOM 1289 O O . GLY A 1 185 ? -22.436 2.671 25.459 1.00 57.50 185 GLY A O 1
#

Sequence (185 aa):
MGVNGWATNIITSAFATAGLWYHVALVGSATTVQLYVDGALAGSTGRAVGTSSAPFRIGMTTNYGGTAFPGLIDDVMMFDRALSPFEIASVIAEATGSACPVTTTTTTTSSTTATLPALCADPTGDGVIKVTDCLHILKAAVGLLTCQPQCVCAPAGSLPATTTDALACLKKAVGQPVTLSCPCG

Radius of gyration: 22.79 Å; chains: 1; bounding box: 60×33×63 Å

Secondary structure (DSSP, 8-state):
---SSS------SS--STT----EEEEE-SS-EEEEETTEEEEEES-PPPP--SPP-SSB-SGGGTPBPSS--------SSPPPHHHHHHHHHHHHH------------------PPPPTT-SS-SSS--HHHHHHHHHHHTTSS--SSTTTT-TTS-SS--HHHHHHHHHHHTT-------TT-